Protein AF-A0A7S2DI03-F1 (afdb_monomer_lite)

Structure (mmCIF, N/CA/C/O backbone):
data_AF-A0A7S2DI03-F1
#
_entry.id   AF-A0A7S2DI03-F1
#
loop_
_atom_site.group_PDB
_atom_site.id
_atom_site.type_symbol
_atom_site.label_atom_id
_atom_site.label_alt_id
_atom_site.label_comp_id
_atom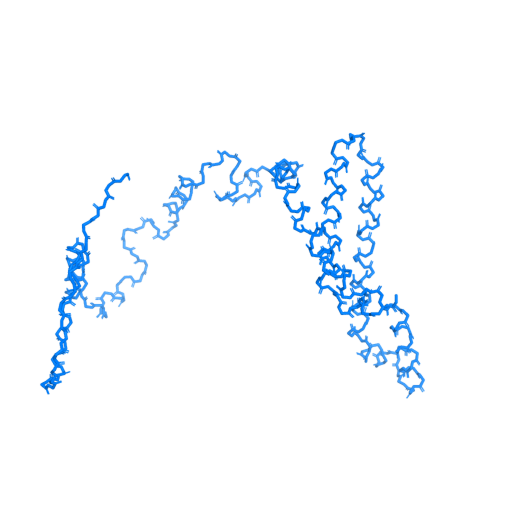_site.label_asym_id
_atom_site.label_entity_id
_atom_site.label_seq_id
_atom_site.pdbx_PDB_ins_code
_atom_site.Cartn_x
_atom_site.Cartn_y
_atom_site.Cartn_z
_atom_site.occupancy
_atom_site.B_iso_or_equiv
_atom_site.auth_seq_id
_atom_site.auth_comp_id
_atom_site.auth_asym_id
_atom_site.auth_atom_id
_atom_site.pdbx_PDB_model_num
ATOM 1 N N . ARG A 1 1 ? -13.128 5.443 18.837 1.00 78.56 1 ARG A N 1
ATOM 2 C CA . ARG A 1 1 ? -14.296 4.637 19.295 1.00 78.56 1 ARG A CA 1
ATOM 3 C C . ARG A 1 1 ? -13.856 3.278 19.837 1.00 78.56 1 ARG A C 1
ATOM 5 O O . ARG A 1 1 ? -14.200 2.961 20.969 1.00 78.56 1 ARG A O 1
ATOM 12 N N . THR A 1 2 ? -13.054 2.528 19.081 1.00 85.19 2 THR A N 1
ATOM 13 C CA . THR A 1 2 ? -12.417 1.258 19.484 1.00 85.19 2 THR A CA 1
ATOM 14 C C . THR A 1 2 ? -11.675 1.348 20.823 1.00 85.19 2 THR A C 1
ATOM 16 O O . THR A 1 2 ? -11.973 0.573 21.721 1.00 85.19 2 THR A O 1
ATOM 19 N N . ALA A 1 3 ? -10.851 2.380 21.037 1.00 88.44 3 ALA A N 1
ATOM 20 C CA . ALA A 1 3 ? -10.173 2.602 22.325 1.00 88.44 3 ALA A CA 1
ATOM 21 C C . ALA A 1 3 ? -11.135 2.787 23.522 1.00 88.44 3 ALA A C 1
ATOM 23 O O . ALA A 1 3 ? -10.872 2.302 24.618 1.00 88.44 3 ALA A O 1
ATOM 24 N N . LYS A 1 4 ? -12.292 3.440 23.320 1.00 89.62 4 LYS A N 1
ATOM 25 C CA . LYS A 1 4 ? -13.320 3.575 24.371 1.00 89.62 4 LYS A CA 1
ATOM 26 C C . LYS A 1 4 ? -14.012 2.237 24.654 1.00 89.62 4 LYS A C 1
ATOM 28 O O . LYS A 1 4 ? -14.271 1.935 25.814 1.00 89.62 4 LYS A O 1
ATOM 33 N N . LYS A 1 5 ? -14.282 1.433 23.613 1.00 89.19 5 LYS A N 1
ATOM 34 C CA . LYS A 1 5 ? -14.823 0.068 23.760 1.00 89.19 5 LYS A CA 1
ATOM 35 C C . LYS A 1 5 ? -13.855 -0.821 24.550 1.00 89.19 5 LYS A C 1
ATOM 37 O O . LYS A 1 5 ? -14.287 -1.481 25.486 1.00 89.19 5 LYS A O 1
ATOM 42 N N . LEU A 1 6 ? -12.560 -0.767 24.224 1.00 91.88 6 LEU A N 1
ATOM 43 C CA . LEU A 1 6 ? -11.493 -1.453 24.957 1.00 91.88 6 LEU A CA 1
ATOM 44 C C . LEU A 1 6 ? -11.476 -1.047 26.435 1.00 91.88 6 LEU A C 1
ATOM 46 O O . LEU A 1 6 ? -11.567 -1.908 27.302 1.00 91.88 6 LEU A O 1
ATOM 50 N N . ALA A 1 7 ? -11.418 0.257 26.725 1.00 92.69 7 ALA A N 1
ATOM 51 C CA . ALA A 1 7 ? -11.383 0.749 28.102 1.00 92.69 7 ALA A CA 1
ATOM 52 C C . ALA A 1 7 ? -12.624 0.328 28.910 1.00 92.69 7 ALA A C 1
ATOM 54 O O . ALA A 1 7 ? -12.513 0.012 30.092 1.00 92.69 7 ALA A O 1
ATOM 55 N N . GLY A 1 8 ? -13.803 0.299 28.279 1.00 93.38 8 GLY A N 1
ATOM 56 C CA . GLY A 1 8 ? -15.031 -0.198 28.903 1.00 93.38 8 GLY A CA 1
ATOM 57 C C . GLY A 1 8 ? -14.993 -1.703 29.179 1.00 93.38 8 GLY A C 1
ATOM 58 O O . GLY A 1 8 ? -15.328 -2.126 30.282 1.00 93.38 8 GLY A O 1
ATOM 59 N N . ALA A 1 9 ? -14.547 -2.504 28.207 1.00 91.62 9 ALA A N 1
ATOM 60 C CA . ALA A 1 9 ? -14.431 -3.955 28.348 1.00 91.62 9 ALA A CA 1
ATOM 61 C C . ALA A 1 9 ? -13.400 -4.354 29.416 1.00 91.62 9 ALA A C 1
ATOM 63 O O . ALA A 1 9 ? -13.662 -5.249 30.215 1.00 91.62 9 ALA A O 1
ATOM 64 N N . PHE A 1 10 ? -12.270 -3.646 29.475 1.00 92.94 10 PHE A N 1
ATOM 65 C CA . PHE A 1 10 ? -11.233 -3.873 30.478 1.00 92.94 10 PHE A CA 1
ATOM 66 C C . PHE A 1 10 ? -11.738 -3.571 31.896 1.00 92.94 10 PHE A C 1
ATOM 68 O O . PHE A 1 10 ? -11.671 -4.433 32.768 1.00 92.94 10 PHE A O 1
ATOM 75 N N . LYS A 1 11 ? -12.376 -2.410 32.105 1.00 93.12 11 LYS A N 1
ATOM 76 C CA . LYS A 1 11 ? -13.007 -2.071 33.395 1.00 93.12 11 LYS A CA 1
ATOM 77 C C . LYS A 1 11 ? -14.093 -3.070 33.803 1.00 93.12 11 LYS A C 1
ATOM 79 O O . LYS A 1 11 ? -14.253 -3.360 34.983 1.00 93.12 11 LYS A O 1
ATOM 84 N N . ALA A 1 12 ? -14.845 -3.608 32.841 1.00 92.88 12 ALA A N 1
ATOM 85 C CA . ALA A 1 12 ? -15.848 -4.636 33.113 1.00 92.88 12 ALA A CA 1
ATOM 86 C C . ALA A 1 12 ? -15.222 -5.980 33.531 1.00 92.88 12 ALA A C 1
ATOM 88 O O . ALA A 1 12 ? -15.834 -6.712 34.306 1.00 92.88 12 ALA A O 1
ATOM 89 N N . ALA A 1 13 ? -14.025 -6.311 33.039 1.00 90.31 13 ALA A N 1
ATOM 90 C CA . ALA A 1 13 ? -13.275 -7.491 33.468 1.00 90.31 13 ALA A CA 1
ATOM 91 C C . ALA A 1 13 ? -12.691 -7.309 34.881 1.00 90.31 13 ALA A C 1
ATOM 93 O O . ALA A 1 13 ? -12.810 -8.214 35.707 1.00 90.31 13 ALA A O 1
ATOM 94 N N . GLU A 1 14 ? -12.173 -6.120 35.204 1.00 90.50 14 GLU A N 1
ATOM 95 C CA . GLU A 1 14 ? -11.740 -5.779 36.569 1.00 90.50 14 GLU A CA 1
ATOM 96 C C . GLU A 1 14 ? -12.910 -5.821 37.564 1.00 90.50 14 GLU A C 1
ATOM 98 O O . GLU A 1 14 ? -12.790 -6.385 38.650 1.00 90.50 14 GLU A O 1
ATOM 103 N N . ALA A 1 15 ? -14.085 -5.313 37.173 1.00 92.06 15 ALA A N 1
ATOM 104 C CA . ALA A 1 15 ? -15.293 -5.360 38.001 1.00 92.06 15 ALA A CA 1
ATOM 105 C C . ALA A 1 15 ? -15.795 -6.791 38.279 1.00 92.06 15 ALA A C 1
ATOM 107 O O . ALA A 1 15 ? -16.507 -7.011 39.256 1.00 92.06 15 ALA A O 1
ATOM 108 N N . LYS A 1 16 ? -15.412 -7.776 37.454 1.00 91.31 16 LYS A N 1
ATOM 109 C CA . LYS A 1 16 ? -15.677 -9.207 37.696 1.00 91.31 16 LYS A CA 1
ATOM 110 C C . LYS A 1 16 ? -14.690 -9.840 38.687 1.00 91.31 16 LYS A C 1
ATOM 112 O O . LYS A 1 16 ? -14.780 -11.040 38.932 1.00 91.31 16 LYS A O 1
ATOM 117 N N . GLY A 1 17 ? -13.758 -9.064 39.243 1.00 90.06 17 GLY A N 1
ATOM 118 C CA . GLY A 1 17 ? -12.748 -9.536 40.190 1.00 90.06 17 GLY A CA 1
ATOM 119 C C . GLY A 1 17 ? -11.589 -10.293 39.539 1.00 90.06 17 GLY A C 1
ATOM 120 O O . GLY A 1 17 ? -10.861 -10.996 40.235 1.00 90.06 17 GLY A O 1
ATOM 121 N N . MET A 1 18 ? -11.415 -10.184 38.216 1.00 89.94 18 MET A N 1
ATOM 122 C CA . MET A 1 18 ? -10.270 -10.781 37.524 1.00 89.94 18 MET A CA 1
ATOM 123 C C . MET A 1 18 ? -8.991 -10.013 37.871 1.00 89.94 18 MET A C 1
ATOM 125 O O . MET A 1 18 ? -8.991 -8.783 37.905 1.00 89.94 18 MET A O 1
ATOM 129 N N . GLY A 1 19 ? -7.885 -10.731 38.088 1.00 91.38 19 GLY A N 1
ATOM 130 C CA . GLY A 1 19 ? -6.564 -10.104 38.194 1.00 91.38 19 GLY A CA 1
ATOM 131 C C . GLY A 1 19 ? -6.163 -9.421 36.881 1.00 91.38 19 GLY A C 1
ATOM 132 O O . GLY A 1 19 ? -6.649 -9.803 35.816 1.00 91.38 19 GLY A O 1
ATOM 133 N N . PHE A 1 20 ? -5.256 -8.442 36.947 1.00 90.25 20 PHE A N 1
ATOM 134 C CA . PHE A 1 20 ? -4.850 -7.619 35.798 1.00 90.25 20 PHE A CA 1
ATOM 135 C C . PHE A 1 20 ? -4.473 -8.448 34.558 1.00 90.25 20 PHE A C 1
ATOM 137 O O . PHE A 1 20 ? -5.016 -8.217 33.480 1.00 90.25 20 PHE A O 1
ATOM 144 N N . ASP A 1 21 ? -3.621 -9.467 34.714 1.00 91.75 21 ASP A N 1
ATOM 145 C CA . ASP A 1 21 ? -3.166 -10.301 33.591 1.00 91.75 21 ASP A CA 1
ATOM 146 C C . ASP A 1 21 ? -4.302 -11.124 32.967 1.00 91.75 21 ASP A C 1
ATOM 148 O O . ASP A 1 21 ? -4.380 -11.287 31.750 1.00 91.75 21 ASP A O 1
ATOM 152 N N . GLN A 1 22 ? -5.231 -11.616 33.791 1.00 91.81 22 GLN A N 1
ATOM 153 C CA . GLN A 1 22 ? -6.399 -12.359 33.311 1.00 91.81 22 GLN A CA 1
ATOM 154 C C . GLN A 1 22 ? -7.389 -11.436 32.596 1.00 91.81 22 GLN A C 1
ATOM 156 O O . GLN A 1 22 ? -7.906 -11.791 31.534 1.00 91.81 22 GLN A O 1
ATOM 161 N N . ALA A 1 23 ? -7.614 -10.236 33.137 1.00 90.81 23 ALA A N 1
ATOM 162 C CA . ALA A 1 23 ? -8.439 -9.214 32.507 1.00 90.81 23 ALA A CA 1
ATOM 163 C C . ALA A 1 23 ? -7.843 -8.787 31.157 1.00 90.81 23 ALA A C 1
ATOM 165 O O . ALA A 1 23 ? -8.561 -8.745 30.157 1.00 90.81 23 ALA A O 1
ATOM 166 N N . LEU A 1 24 ? -6.529 -8.561 31.092 1.00 89.25 24 LEU A N 1
ATOM 167 C CA . LEU A 1 24 ? -5.839 -8.195 29.858 1.00 89.25 24 LEU A CA 1
ATOM 168 C C . LEU A 1 24 ? -5.945 -9.301 28.803 1.00 89.25 24 LEU A C 1
ATOM 170 O O . LEU A 1 24 ? -6.331 -9.020 27.669 1.00 89.25 24 LEU A O 1
ATOM 174 N N . ASN A 1 25 ? -5.702 -10.556 29.188 1.00 93.19 25 ASN A N 1
ATOM 175 C CA . ASN A 1 25 ? -5.849 -11.701 28.288 1.00 93.19 25 ASN A CA 1
ATOM 176 C C . ASN A 1 25 ? -7.284 -11.842 27.764 1.00 93.19 25 ASN A C 1
ATOM 178 O O . ASN A 1 25 ? -7.481 -12.131 26.585 1.00 93.19 25 ASN A O 1
ATOM 182 N N . SER A 1 26 ? -8.292 -11.568 28.598 1.00 92.62 26 SER A N 1
ATOM 183 C CA . SER A 1 26 ? -9.698 -11.634 28.179 1.00 92.62 26 SER A CA 1
ATOM 184 C C . SER A 1 26 ? -10.078 -10.583 27.125 1.00 92.62 26 SER A C 1
ATOM 186 O O . SER A 1 26 ? -10.989 -10.810 26.330 1.00 92.62 26 SER A O 1
ATOM 188 N N . VAL A 1 27 ? -9.370 -9.447 27.085 1.00 94.38 27 VAL A N 1
ATOM 189 C CA . VAL A 1 27 ? -9.639 -8.328 26.163 1.00 94.38 27 VAL A CA 1
ATOM 190 C C . VAL A 1 27 ? -8.545 -8.188 25.090 1.00 94.38 27 VAL A C 1
ATOM 192 O O . VAL A 1 27 ? -8.587 -7.270 24.272 1.00 94.38 27 VAL A O 1
ATOM 195 N N . ALA A 1 28 ? -7.590 -9.119 25.020 1.00 92.69 28 ALA A N 1
ATOM 196 C CA . ALA A 1 28 ? -6.411 -9.028 24.156 1.00 92.69 28 ALA A CA 1
ATOM 197 C C . ALA A 1 28 ? -6.744 -8.785 22.671 1.00 92.69 28 ALA A C 1
ATOM 199 O O . ALA A 1 28 ? -6.109 -7.955 22.026 1.00 92.69 28 ALA A O 1
ATOM 200 N N . VAL A 1 29 ? -7.790 -9.427 22.138 1.00 93.25 29 VAL A N 1
ATOM 201 C CA . VAL A 1 29 ? -8.228 -9.240 20.739 1.00 93.25 29 VAL A CA 1
ATOM 202 C C . VAL A 1 29 ? -8.705 -7.804 20.481 1.00 93.25 29 VAL A C 1
ATOM 204 O O . VAL A 1 29 ? -8.327 -7.177 19.493 1.00 93.25 29 VAL A O 1
ATOM 207 N N . LEU A 1 30 ? -9.501 -7.246 21.398 1.00 91.69 30 LEU A N 1
ATOM 208 C CA . LEU A 1 30 ? -9.955 -5.853 21.325 1.00 91.69 30 LEU A CA 1
ATOM 209 C C . LEU A 1 30 ? -8.792 -4.870 21.510 1.00 91.69 30 LEU A C 1
ATOM 211 O O . LEU A 1 30 ? -8.793 -3.805 20.892 1.00 91.69 30 LEU A O 1
ATOM 215 N N . ALA A 1 31 ? -7.812 -5.219 22.346 1.00 92.38 31 ALA A N 1
ATOM 216 C CA . ALA A 1 31 ? -6.612 -4.420 22.557 1.00 92.38 31 ALA A CA 1
ATOM 217 C C . ALA A 1 31 ? -5.751 -4.359 21.290 1.00 92.38 31 ALA A C 1
ATOM 219 O O . ALA A 1 31 ? -5.384 -3.264 20.862 1.00 92.38 31 ALA A O 1
ATOM 220 N N . TYR A 1 32 ? -5.517 -5.507 20.647 1.00 93.94 32 TYR A N 1
ATOM 221 C CA . TYR A 1 32 ? -4.819 -5.592 19.364 1.00 93.94 32 TYR A CA 1
ATOM 222 C C . TYR A 1 32 ? -5.511 -4.737 18.302 1.00 93.94 32 TYR A C 1
ATOM 224 O O . TYR A 1 32 ? -4.881 -3.878 17.687 1.00 93.94 32 TYR A O 1
ATOM 232 N N . ARG A 1 33 ? -6.835 -4.875 18.167 1.00 91.31 33 ARG A N 1
ATOM 233 C CA . ARG A 1 33 ? -7.594 -4.092 17.189 1.00 91.31 33 ARG A CA 1
ATOM 234 C C . ARG A 1 33 ? -7.554 -2.587 17.468 1.00 91.31 33 ARG A C 1
ATOM 236 O O . ARG A 1 33 ? -7.468 -1.776 16.550 1.00 91.31 33 ARG A O 1
ATOM 243 N N . ALA A 1 34 ? -7.610 -2.181 18.736 1.00 92.12 34 ALA A N 1
ATOM 244 C CA . ALA A 1 34 ? -7.471 -0.773 19.101 1.00 92.12 34 ALA A CA 1
ATOM 245 C C . ALA A 1 34 ? -6.067 -0.229 18.789 1.00 92.12 34 ALA A C 1
ATOM 247 O O . ALA A 1 34 ? -5.960 0.919 18.353 1.00 92.12 34 ALA A O 1
ATOM 248 N N . ALA A 1 35 ? -5.023 -1.037 18.992 1.00 93.94 35 ALA A N 1
ATOM 249 C CA . ALA A 1 35 ? -3.650 -0.681 18.649 1.00 93.94 35 ALA A CA 1
ATOM 250 C C . ALA A 1 35 ? -3.470 -0.531 17.132 1.00 93.94 35 ALA A C 1
ATOM 252 O O . ALA A 1 35 ? -2.923 0.474 16.690 1.00 93.94 35 ALA A O 1
ATOM 253 N N . GLU A 1 36 ? -3.999 -1.461 16.337 1.00 92.50 36 GLU A N 1
ATOM 254 C CA . GLU A 1 36 ? -3.981 -1.402 14.871 1.00 92.50 36 GLU A CA 1
ATOM 255 C C . GLU A 1 36 ? -4.630 -0.111 14.343 1.00 92.50 36 GLU A C 1
ATOM 257 O O . GLU A 1 36 ? -4.002 0.655 13.610 1.00 92.50 36 GLU A O 1
ATOM 262 N N . VAL A 1 37 ? -5.848 0.203 14.804 1.00 91.31 37 VAL A N 1
ATOM 263 C CA . VAL A 1 37 ? -6.561 1.433 14.415 1.00 91.31 37 VAL A CA 1
ATOM 264 C C . VAL A 1 37 ? -5.801 2.690 14.856 1.00 91.31 37 VAL A C 1
ATOM 266 O O . VAL A 1 37 ? -5.802 3.700 14.149 1.00 91.31 37 VAL A O 1
ATOM 269 N N . HIS A 1 38 ? -5.144 2.655 16.018 1.00 92.81 38 HIS A N 1
ATOM 270 C CA . HIS A 1 38 ? -4.327 3.775 16.479 1.00 92.81 38 HIS A CA 1
ATOM 271 C C . HIS 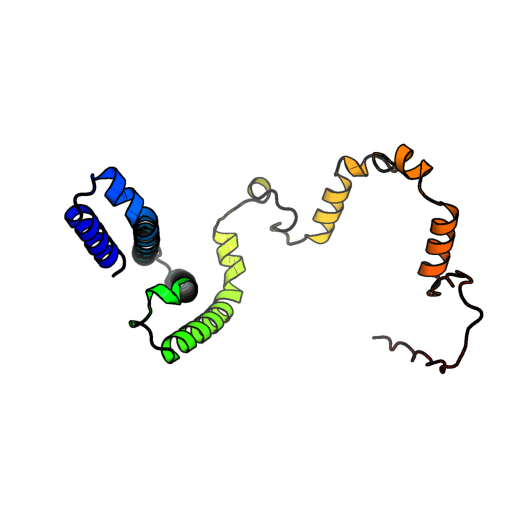A 1 38 ? -3.085 3.974 15.603 1.00 92.81 38 HIS A C 1
ATOM 273 O O . HIS A 1 38 ? -2.811 5.103 15.196 1.00 92.81 38 HIS A O 1
ATOM 279 N N . SER A 1 39 ? -2.378 2.895 15.266 1.00 94.25 39 SER A N 1
ATOM 280 C CA . SER A 1 39 ? -1.222 2.926 14.367 1.00 94.25 39 SER A CA 1
ATOM 281 C C . SER A 1 39 ? -1.600 3.462 12.990 1.00 94.25 39 SER A C 1
ATOM 283 O O . SER A 1 39 ? -0.914 4.345 12.478 1.00 94.25 39 SER A O 1
ATOM 285 N N . ALA A 1 40 ? -2.730 3.016 12.430 1.00 92.56 40 ALA A N 1
ATOM 286 C CA . ALA A 1 40 ? -3.246 3.524 11.160 1.00 92.56 40 ALA A CA 1
ATOM 287 C C . ALA A 1 40 ? -3.541 5.035 11.220 1.00 92.56 40 ALA A C 1
ATOM 289 O O . ALA A 1 40 ? -3.130 5.784 10.335 1.00 92.56 40 ALA A O 1
ATOM 290 N N . TYR A 1 41 ? -4.178 5.514 12.296 1.00 92.62 41 TYR A N 1
ATOM 291 C CA . TYR A 1 41 ? -4.418 6.947 12.505 1.00 92.62 41 TYR A CA 1
ATOM 292 C C . TYR A 1 41 ? -3.116 7.755 12.605 1.00 92.62 41 TYR A C 1
ATOM 294 O O . TYR A 1 41 ? -3.005 8.827 12.007 1.00 92.62 41 TYR A O 1
ATOM 302 N N . VAL A 1 42 ? -2.127 7.260 13.353 1.00 95.38 42 VAL A N 1
ATOM 303 C CA . VAL A 1 42 ? -0.824 7.927 13.495 1.00 95.38 42 VAL A CA 1
ATOM 304 C C . VAL A 1 42 ? -0.085 7.958 12.160 1.00 95.38 42 VAL A C 1
ATOM 306 O O . VAL A 1 42 ? 0.432 9.011 11.791 1.00 95.38 42 VAL A O 1
ATOM 309 N N . PHE A 1 43 ? -0.085 6.852 11.413 1.00 95.06 43 PHE A N 1
ATOM 310 C CA . PHE A 1 43 ? 0.480 6.772 10.065 1.00 95.06 43 PHE A CA 1
ATOM 311 C C . PHE A 1 43 ? -0.125 7.842 9.151 1.00 95.06 43 PHE A C 1
ATOM 313 O O . PHE A 1 43 ? 0.598 8.666 8.592 1.00 95.06 43 PHE A O 1
ATOM 320 N N . VAL A 1 44 ? -1.452 7.884 9.071 1.00 94.06 44 VAL A N 1
ATOM 321 C CA . VAL A 1 44 ? -2.221 8.866 8.298 1.00 94.06 44 VAL A CA 1
ATOM 322 C C . VAL A 1 44 ? -1.868 10.299 8.690 1.00 94.06 44 VAL A C 1
ATOM 324 O O . VAL A 1 44 ? -1.545 11.132 7.842 1.00 94.06 44 VAL A O 1
ATOM 327 N N . ARG A 1 45 ? -1.905 10.588 9.992 1.00 94.69 45 ARG A N 1
ATOM 328 C CA . ARG A 1 45 ? -1.673 11.929 10.525 1.00 94.69 45 ARG A CA 1
ATOM 329 C C . ARG A 1 45 ? -0.253 12.402 10.239 1.00 94.69 45 ARG A C 1
ATOM 331 O O . ARG A 1 45 ? -0.060 13.549 9.843 1.00 94.69 45 ARG A O 1
ATOM 338 N N . ASN A 1 46 ? 0.730 11.532 10.450 1.00 95.44 46 ASN A N 1
ATOM 339 C CA . ASN A 1 46 ? 2.132 11.858 10.230 1.00 95.44 46 ASN A CA 1
ATOM 340 C C . ASN A 1 46 ? 2.421 12.076 8.745 1.00 95.44 46 ASN A C 1
ATOM 342 O O . ASN A 1 46 ? 3.114 13.034 8.417 1.00 95.44 46 ASN A O 1
ATOM 346 N N . ASN A 1 47 ? 1.846 11.260 7.857 1.00 93.81 47 ASN A N 1
ATOM 347 C CA . ASN A 1 47 ? 1.989 11.453 6.414 1.00 93.81 47 ASN A CA 1
ATOM 348 C C . ASN A 1 47 ? 1.360 12.768 5.953 1.00 93.81 47 ASN A C 1
ATOM 350 O O . ASN A 1 47 ? 2.008 13.526 5.239 1.00 93.81 47 ASN A O 1
ATOM 354 N N . LEU A 1 48 ? 0.148 13.097 6.410 1.00 93.69 48 LEU A N 1
ATOM 355 C CA . LEU A 1 48 ? -0.503 14.355 6.037 1.00 93.69 48 LEU A CA 1
ATOM 356 C C . LEU A 1 48 ? 0.332 15.576 6.458 1.00 93.69 48 LEU A C 1
ATOM 358 O O . LEU A 1 48 ? 0.555 16.486 5.660 1.00 93.69 48 LEU A O 1
ATOM 362 N N . LEU A 1 49 ? 0.828 15.581 7.699 1.00 94.19 49 LEU A N 1
ATOM 363 C CA . LEU A 1 49 ? 1.688 16.653 8.208 1.00 94.19 49 LEU A CA 1
ATOM 364 C C . LEU A 1 49 ? 3.040 16.693 7.482 1.00 94.19 49 LEU A C 1
ATOM 366 O O . LEU A 1 49 ? 3.515 17.772 7.129 1.00 94.19 49 LEU A O 1
ATOM 370 N N . GLY A 1 50 ? 3.638 15.528 7.225 1.00 93.50 50 GLY A N 1
ATOM 371 C CA . GLY A 1 50 ? 4.911 15.393 6.523 1.00 93.50 50 GLY A CA 1
ATOM 372 C C . GLY A 1 50 ? 4.837 15.919 5.093 1.00 93.50 50 GLY A C 1
ATOM 373 O O . GLY A 1 50 ? 5.652 16.755 4.708 1.00 93.50 50 GLY A O 1
ATOM 374 N N . VAL A 1 51 ? 3.809 15.526 4.336 1.00 92.56 51 VAL A N 1
ATOM 375 C CA . VAL A 1 51 ? 3.570 16.013 2.969 1.00 92.56 51 VAL A CA 1
ATOM 376 C C . VAL A 1 51 ? 3.357 17.527 2.957 1.00 92.56 51 VAL A C 1
ATOM 378 O O . VAL A 1 51 ? 3.868 18.219 2.079 1.00 92.56 51 VAL A O 1
ATOM 381 N N . GLN A 1 52 ? 2.651 18.083 3.945 1.00 89.75 52 GLN A N 1
ATOM 382 C CA . GLN A 1 52 ? 2.440 19.529 4.023 1.00 89.75 52 GLN A CA 1
ATOM 383 C C . GLN A 1 52 ? 3.710 20.329 4.334 1.00 89.75 52 GLN A C 1
ATOM 385 O O . GLN A 1 52 ? 3.823 21.453 3.844 1.00 89.75 52 GLN A O 1
ATOM 390 N N . GLN A 1 53 ? 4.625 19.781 5.137 1.00 92.12 53 GLN A N 1
ATOM 391 C CA . GLN A 1 53 ? 5.824 20.484 5.612 1.00 92.12 53 GLN A CA 1
ATOM 392 C C . GLN A 1 53 ? 7.052 20.274 4.719 1.00 92.12 53 GLN A C 1
ATOM 394 O O . GLN A 1 53 ? 7.840 21.200 4.540 1.00 92.12 53 GLN A O 1
ATOM 399 N N . GLN A 1 54 ? 7.238 19.065 4.187 1.00 90.88 54 GLN A N 1
ATOM 400 C CA . GLN A 1 54 ? 8.467 18.665 3.493 1.00 90.88 54 GLN A CA 1
ATOM 401 C C . GLN A 1 54 ? 8.388 18.889 1.978 1.00 90.88 54 GLN A C 1
ATOM 403 O O . GLN A 1 54 ? 9.401 19.173 1.338 1.00 90.88 54 GLN A O 1
ATOM 408 N N . VAL A 1 55 ? 7.191 18.796 1.389 1.00 89.75 55 VAL A N 1
ATOM 409 C CA . VAL A 1 55 ? 7.009 18.865 -0.066 1.00 89.75 55 VAL A CA 1
ATOM 410 C C . VAL A 1 55 ? 6.703 20.300 -0.485 1.00 89.75 55 VAL A C 1
ATOM 412 O O . VAL A 1 55 ? 5.632 20.837 -0.197 1.00 89.75 55 VAL A O 1
ATOM 415 N N . LYS A 1 56 ? 7.665 20.926 -1.169 1.00 90.94 56 LYS A N 1
ATOM 416 C CA . LYS A 1 56 ? 7.560 22.315 -1.648 1.00 90.94 56 LYS A CA 1
ATOM 417 C C . LYS A 1 56 ? 6.835 22.430 -2.989 1.00 90.94 56 LYS A C 1
ATOM 419 O O . LYS A 1 56 ? 6.178 23.437 -3.231 1.00 90.94 56 LYS A O 1
ATOM 424 N N . ASP A 1 57 ? 6.967 21.420 -3.845 1.00 93.62 57 ASP A N 1
ATOM 425 C CA . ASP A 1 57 ? 6.358 21.415 -5.173 1.00 93.62 57 ASP A CA 1
ATOM 426 C C . ASP A 1 57 ? 4.851 21.093 -5.079 1.00 93.62 57 ASP A C 1
ATOM 428 O O . ASP A 1 57 ? 4.485 20.026 -4.568 1.00 93.62 57 ASP A O 1
ATOM 432 N N . PRO A 1 58 ? 3.960 21.984 -5.557 1.00 91.56 58 PRO A N 1
ATOM 433 C CA . PRO A 1 58 ? 2.519 21.746 -5.534 1.00 91.56 58 PRO A CA 1
ATOM 434 C C . PRO A 1 58 ? 2.079 20.542 -6.381 1.00 91.56 58 PRO A C 1
ATOM 436 O O . PRO A 1 58 ? 1.095 19.887 -6.020 1.00 91.56 58 PRO A O 1
ATOM 439 N N . ALA A 1 59 ? 2.784 20.219 -7.470 1.00 91.25 59 ALA A N 1
ATOM 440 C CA . ALA A 1 59 ? 2.432 19.089 -8.327 1.00 91.25 59 ALA A CA 1
ATOM 441 C C . ALA A 1 59 ? 2.666 17.762 -7.590 1.00 91.25 59 ALA A C 1
ATOM 443 O O . ALA A 1 59 ? 1.737 16.972 -7.420 1.00 91.25 59 ALA A O 1
ATOM 444 N N . ILE A 1 60 ? 3.868 17.582 -7.033 1.00 90.81 60 ILE A N 1
ATOM 445 C CA . ILE A 1 60 ? 4.238 16.399 -6.237 1.00 90.81 60 ILE A CA 1
ATOM 446 C C . ILE A 1 60 ? 3.331 16.274 -5.011 1.00 90.81 60 ILE A C 1
ATOM 448 O O . ILE A 1 60 ? 2.857 15.188 -4.679 1.00 90.81 60 ILE A O 1
ATOM 452 N N . LYS A 1 61 ? 3.024 17.399 -4.357 1.00 93.25 61 LYS A N 1
ATOM 453 C CA . LYS A 1 61 ? 2.111 17.424 -3.212 1.00 93.25 61 LYS A CA 1
ATOM 454 C C . LYS A 1 61 ? 0.721 16.904 -3.574 1.00 93.25 61 LYS A C 1
ATOM 456 O O .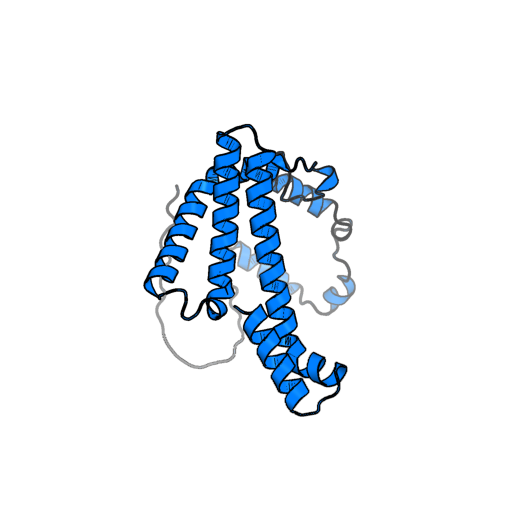 LYS A 1 61 ? 0.138 16.162 -2.793 1.00 93.25 61 LYS A O 1
ATOM 461 N N . THR A 1 62 ? 0.203 17.261 -4.747 1.00 92.75 62 THR A N 1
ATOM 462 C CA . THR A 1 62 ? -1.113 16.798 -5.212 1.00 92.75 62 THR A CA 1
ATOM 463 C C . THR A 1 62 ? -1.126 15.284 -5.420 1.00 92.75 62 THR A C 1
ATOM 465 O O . THR A 1 62 ? -2.034 14.612 -4.936 1.00 92.75 62 THR A O 1
ATOM 468 N N . VAL A 1 63 ? -0.097 1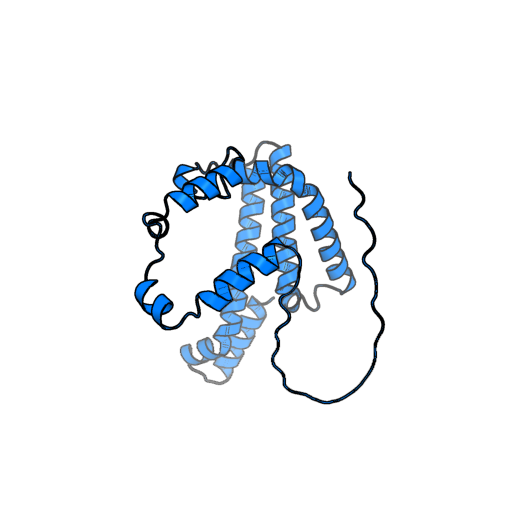4.735 -6.072 1.00 93.75 63 VAL A N 1
ATOM 469 C CA . VAL A 1 63 ? 0.022 13.286 -6.311 1.00 93.75 63 VAL A CA 1
ATOM 470 C C . VAL A 1 63 ? 0.167 12.514 -4.995 1.00 93.75 63 VAL A C 1
ATOM 472 O O . VAL A 1 63 ? -0.531 11.525 -4.780 1.00 93.75 63 VAL A O 1
ATOM 475 N N . LEU A 1 64 ? 1.000 12.993 -4.065 1.00 92.75 64 LEU A N 1
ATOM 476 C CA . LEU A 1 64 ? 1.175 12.350 -2.757 1.00 92.75 64 LEU A CA 1
ATOM 477 C C . LEU A 1 64 ? -0.089 12.406 -1.892 1.00 92.75 64 LEU A C 1
ATOM 479 O O . LEU A 1 64 ? -0.370 11.454 -1.167 1.00 92.75 64 LEU A O 1
ATOM 483 N N . LEU A 1 65 ? -0.866 13.491 -1.971 1.00 93.69 65 LEU A N 1
ATOM 484 C CA . LEU A 1 65 ? -2.159 13.571 -1.289 1.00 93.69 65 LEU A CA 1
ATOM 485 C C . LEU A 1 65 ? -3.179 12.605 -1.899 1.00 93.69 65 LEU A C 1
ATOM 487 O O . LEU A 1 65 ? -3.850 11.913 -1.143 1.00 93.69 65 LEU A O 1
ATOM 491 N N . ARG A 1 66 ? -3.238 12.471 -3.232 1.00 94.50 66 ARG A N 1
ATOM 492 C CA . ARG A 1 66 ? -4.076 11.450 -3.891 1.00 94.50 66 ARG A CA 1
ATOM 493 C C . ARG A 1 66 ? -3.698 10.032 -3.463 1.00 94.50 66 ARG A C 1
ATOM 495 O O . ARG A 1 66 ? -4.580 9.217 -3.205 1.00 94.50 66 ARG A O 1
ATOM 502 N N . LEU A 1 67 ? -2.400 9.738 -3.368 1.00 94.44 67 LEU A N 1
ATOM 503 C CA . LEU A 1 67 ? -1.910 8.443 -2.892 1.00 94.44 67 LEU A CA 1
ATOM 504 C C . LEU A 1 67 ? -2.312 8.199 -1.432 1.00 94.44 67 LEU A C 1
ATOM 506 O O . LEU A 1 67 ? -2.776 7.112 -1.089 1.00 94.44 67 LEU A O 1
ATOM 510 N N . LEU A 1 68 ? -2.166 9.215 -0.578 1.00 94.75 68 LEU A N 1
ATOM 511 C CA . LEU A 1 68 ? -2.583 9.137 0.818 1.00 94.75 68 LEU A CA 1
ATOM 512 C C . LEU A 1 68 ? -4.097 8.906 0.933 1.00 94.75 68 LEU A C 1
ATOM 514 O O . LEU A 1 68 ? -4.508 8.031 1.694 1.00 94.75 68 LEU A O 1
ATOM 518 N N . ASP A 1 69 ? -4.905 9.630 0.155 1.00 94.69 69 ASP A N 1
ATOM 519 C CA . ASP A 1 69 ? -6.360 9.462 0.091 1.00 94.69 69 ASP A CA 1
ATOM 520 C C . ASP A 1 69 ? -6.735 8.036 -0.331 1.00 94.69 69 ASP A C 1
ATOM 522 O O . ASP A 1 69 ? -7.564 7.405 0.325 1.00 94.69 69 ASP A O 1
ATOM 526 N N . LEU A 1 70 ? -6.083 7.488 -1.363 1.00 95.81 70 LEU A N 1
ATOM 527 C CA . LEU A 1 70 ? -6.302 6.109 -1.809 1.00 95.81 70 LEU A CA 1
ATOM 528 C C . LEU A 1 70 ? -6.032 5.108 -0.679 1.00 95.81 70 LEU A C 1
ATOM 530 O O . LEU A 1 70 ? -6.877 4.259 -0.393 1.00 95.81 70 LEU A O 1
ATOM 534 N N . VAL A 1 71 ? -4.883 5.226 -0.003 1.00 94.38 71 VAL A N 1
ATOM 535 C CA . VAL A 1 71 ? -4.518 4.336 1.109 1.00 94.38 71 VAL A CA 1
ATOM 536 C C . VAL A 1 71 ? -5.527 4.450 2.252 1.00 94.38 71 VAL A C 1
ATOM 538 O O . VAL A 1 71 ? -5.944 3.430 2.801 1.00 94.38 71 VAL A O 1
ATOM 541 N N . MET A 1 72 ? -5.972 5.661 2.599 1.00 93.56 72 MET A N 1
ATOM 542 C CA . MET A 1 72 ? -6.978 5.844 3.650 1.00 93.56 72 MET A CA 1
ATOM 543 C C . MET A 1 72 ? -8.313 5.205 3.290 1.00 93.56 72 MET A C 1
ATOM 545 O O . MET A 1 72 ? -8.894 4.497 4.112 1.00 93.56 72 MET A O 1
ATOM 549 N N . LEU A 1 73 ? -8.807 5.451 2.076 1.00 94.06 73 LEU A N 1
ATOM 550 C CA . LEU A 1 73 ? -10.089 4.920 1.626 1.00 94.06 73 LEU A CA 1
ATOM 551 C C . LEU A 1 73 ? -10.050 3.392 1.539 1.00 94.06 73 LEU A C 1
ATOM 553 O O . LEU A 1 73 ? -10.999 2.738 1.971 1.00 94.06 73 LEU A O 1
ATOM 557 N N . MET A 1 74 ? -8.933 2.811 1.092 1.00 93.75 74 MET A N 1
ATOM 558 C CA . MET A 1 74 ? -8.722 1.362 1.136 1.00 93.75 74 MET A CA 1
ATOM 559 C C . MET A 1 74 ? -8.748 0.817 2.568 1.00 93.75 74 MET A C 1
ATOM 561 O O . MET A 1 74 ? -9.452 -0.157 2.828 1.00 93.75 74 MET A O 1
ATOM 565 N N . GLN A 1 75 ? -8.058 1.470 3.509 1.00 92.12 75 GLN A N 1
ATOM 566 C CA . GLN A 1 75 ? -8.064 1.076 4.924 1.00 92.12 75 GLN A CA 1
ATOM 567 C C . GLN A 1 75 ? -9.460 1.167 5.551 1.00 92.12 75 GLN A C 1
ATOM 569 O O . GLN A 1 75 ? -9.825 0.329 6.376 1.00 92.12 75 GLN A O 1
ATOM 574 N N . VAL A 1 76 ? -10.259 2.168 5.175 1.00 91.62 76 VAL A N 1
ATOM 575 C CA . VAL A 1 76 ? -11.651 2.289 5.629 1.00 91.62 76 VAL A CA 1
ATOM 576 C C . VAL A 1 76 ? -12.510 1.170 5.041 1.00 91.62 76 VAL A C 1
ATOM 578 O O . VAL A 1 76 ? -13.249 0.539 5.796 1.00 91.62 76 VAL A O 1
ATOM 581 N N . ARG A 1 77 ? -12.370 0.886 3.740 1.00 91.62 77 ARG A N 1
ATOM 582 C CA . ARG A 1 77 ? -13.101 -0.177 3.033 1.00 91.62 77 ARG A CA 1
ATOM 583 C C . ARG A 1 77 ? -12.801 -1.567 3.600 1.00 91.62 77 ARG A C 1
ATOM 585 O O . ARG A 1 77 ? -13.715 -2.344 3.853 1.00 91.62 77 ARG A O 1
ATOM 592 N N . GLU A 1 78 ? -11.531 -1.884 3.839 1.00 91.75 78 GLU A N 1
ATOM 593 C CA . GLU A 1 78 ? -11.123 -3.175 4.421 1.00 91.75 78 GLU A CA 1
ATOM 594 C C . GLU A 1 78 ? -11.630 -3.343 5.858 1.00 91.75 78 GLU A C 1
ATOM 596 O O . GLU A 1 78 ? -11.955 -4.448 6.291 1.00 91.75 78 GLU A O 1
ATOM 601 N N . ASN A 1 79 ? -11.774 -2.232 6.585 1.00 89.31 79 ASN A N 1
ATOM 602 C CA . ASN A 1 79 ? -12.191 -2.213 7.981 1.00 89.31 79 ASN A CA 1
ATOM 603 C C . ASN A 1 79 ? -13.634 -1.715 8.183 1.00 89.31 79 ASN A C 1
ATOM 605 O O . ASN A 1 79 ? -13.969 -1.260 9.281 1.00 89.31 79 ASN A O 1
ATOM 609 N N . CYS A 1 80 ? -14.505 -1.822 7.168 1.00 85.81 80 CYS A N 1
ATOM 610 C CA . CYS A 1 80 ? -15.883 -1.303 7.183 1.00 85.81 80 CYS A CA 1
ATOM 611 C C . CYS A 1 80 ? -16.679 -1.676 8.448 1.00 85.81 80 CYS A C 1
ATOM 613 O O . CYS A 1 80 ? -17.439 -0.857 8.965 1.00 85.81 80 CYS A O 1
ATOM 615 N N . GLY A 1 81 ? -16.469 -2.878 8.999 1.00 85.25 81 GLY A N 1
ATOM 616 C CA . GLY A 1 81 ? -17.163 -3.345 10.205 1.00 85.25 81 GLY A CA 1
ATOM 617 C C . GLY A 1 81 ? -16.957 -2.456 11.442 1.00 85.25 81 GLY A C 1
ATOM 618 O O . GLY A 1 81 ? -17.877 -2.287 12.245 1.00 85.25 81 GLY A O 1
ATOM 619 N N . ASP A 1 82 ? -15.793 -1.816 11.587 1.00 85.19 82 ASP A N 1
ATOM 620 C CA . ASP A 1 82 ? -15.533 -0.900 12.710 1.00 85.19 82 ASP A CA 1
ATOM 621 C C . ASP A 1 82 ? -16.219 0.461 12.552 1.00 85.19 82 ASP A C 1
ATOM 623 O O . ASP A 1 82 ? -16.473 1.163 13.544 1.00 85.19 82 ASP A O 1
ATOM 627 N N . TRP A 1 83 ? -16.549 0.812 11.311 1.00 85.62 83 TRP A N 1
ATOM 628 C CA . TRP A 1 83 ? -17.221 2.047 10.928 1.00 85.62 83 TRP A CA 1
ATOM 629 C C . TRP A 1 83 ? -18.747 1.931 10.951 1.00 85.62 83 TRP A C 1
ATOM 631 O O . TRP A 1 83 ? -19.437 2.929 10.741 1.00 85.62 83 TRP A O 1
ATOM 641 N N . MET A 1 84 ? -19.288 0.757 11.290 1.00 83.62 84 MET A N 1
ATOM 642 C CA . MET A 1 84 ? -20.729 0.528 11.365 1.00 83.62 84 MET A CA 1
ATOM 643 C C . MET A 1 84 ? -21.419 1.523 12.317 1.00 83.62 84 MET A C 1
ATOM 645 O O . MET A 1 84 ? -21.050 1.661 13.496 1.00 83.62 84 MET A O 1
ATOM 649 N N . GLY A 1 85 ? -22.425 2.236 11.807 1.00 82.38 85 GLY A N 1
ATOM 650 C CA . GLY A 1 85 ? -23.135 3.313 12.511 1.00 82.38 85 GLY A CA 1
ATOM 651 C C . GLY A 1 85 ? -22.429 4.677 12.489 1.00 82.38 85 GLY A C 1
ATOM 652 O O . GLY A 1 85 ? -22.894 5.608 13.140 1.00 82.38 85 GLY A O 1
ATOM 653 N N . CYS A 1 86 ? -21.300 4.793 11.787 1.00 84.56 86 CYS A N 1
ATOM 654 C CA . CYS A 1 86 ? -20.681 6.065 11.400 1.00 84.56 86 CYS A CA 1
ATOM 655 C C . CYS A 1 86 ? -20.738 6.274 9.882 1.00 84.56 86 CYS A C 1
ATOM 657 O O . CYS A 1 86 ? -20.851 7.416 9.452 1.00 84.56 86 CYS A O 1
ATOM 659 N N . LEU A 1 87 ? -20.649 5.184 9.114 1.00 87.88 87 LEU A N 1
ATOM 660 C CA . LEU A 1 87 ? -20.855 5.168 7.671 1.00 87.88 87 LEU A CA 1
ATOM 661 C C . LEU A 1 87 ? -22.216 4.559 7.339 1.00 87.88 87 LEU A C 1
ATOM 663 O O . LEU A 1 87 ? -22.606 3.552 7.938 1.00 87.88 87 LEU A O 1
ATOM 667 N N . ASP A 1 88 ? -22.902 5.190 6.395 1.00 90.44 88 ASP A N 1
ATOM 668 C CA . ASP A 1 88 ? -24.103 4.669 5.748 1.00 90.44 88 ASP A CA 1
ATOM 669 C C . ASP A 1 88 ? -23.743 3.836 4.507 1.00 90.44 88 ASP A C 1
ATOM 671 O O . ASP A 1 88 ? -22.648 3.978 3.956 1.00 90.44 88 ASP A O 1
ATOM 675 N N . GLU A 1 89 ? -24.662 2.991 4.041 1.00 89.56 89 GLU A N 1
ATOM 676 C CA . GLU A 1 89 ? -24.462 2.131 2.862 1.00 89.56 89 GLU A CA 1
ATOM 677 C C . GLU A 1 89 ? -24.081 2.960 1.626 1.00 89.56 89 GLU A C 1
ATOM 679 O O . GLU A 1 89 ? -23.057 2.711 0.992 1.00 89.56 89 GLU A O 1
ATOM 684 N N . GLN A 1 90 ? -24.808 4.054 1.382 1.00 91.88 90 GLN A N 1
ATOM 685 C CA . GLN A 1 90 ? -24.530 4.979 0.277 1.00 91.88 90 GLN A CA 1
ATOM 686 C C . GLN A 1 90 ? -23.129 5.604 0.356 1.00 91.88 90 GLN A C 1
ATOM 688 O O . GLN A 1 90 ? -22.514 5.913 -0.664 1.00 91.88 90 GLN A O 1
ATOM 693 N N . GLN A 1 91 ? -22.610 5.812 1.569 1.00 91.88 91 GLN A N 1
ATOM 694 C CA . GLN A 1 91 ? -21.274 6.372 1.764 1.00 91.88 91 GLN A CA 1
ATOM 695 C C . GLN A 1 91 ? -20.190 5.335 1.473 1.00 91.88 91 GLN A C 1
ATOM 697 O O . GLN A 1 91 ? -19.131 5.699 0.969 1.00 91.88 91 GLN A O 1
ATOM 702 N N . VAL A 1 92 ? -20.446 4.056 1.760 1.00 91.06 92 VAL A N 1
ATOM 703 C CA . VAL A 1 92 ? -19.534 2.963 1.397 1.00 91.06 92 VAL A CA 1
ATOM 704 C C . VAL A 1 92 ? -19.451 2.821 -0.123 1.00 91.06 92 VAL A C 1
ATOM 706 O O . VAL A 1 92 ? -18.347 2.716 -0.660 1.00 91.06 92 VAL A O 1
ATOM 709 N N . ASP A 1 93 ? -20.578 2.917 -0.827 1.00 93.06 93 ASP A N 1
ATOM 710 C CA . ASP A 1 93 ? -20.592 2.902 -2.294 1.00 93.06 93 ASP A CA 1
ATOM 711 C C . ASP A 1 93 ? -19.828 4.092 -2.888 1.00 93.06 93 ASP A C 1
ATOM 713 O O . ASP A 1 93 ? -19.030 3.925 -3.813 1.00 93.06 93 ASP A O 1
ATOM 717 N N . LEU A 1 94 ? -19.991 5.285 -2.305 1.00 94.88 94 LEU A N 1
ATOM 718 C CA . LEU A 1 94 ? -19.234 6.470 -2.709 1.00 94.88 94 LEU A CA 1
ATOM 719 C C . LEU A 1 94 ? -17.723 6.300 -2.485 1.00 94.88 94 LEU A C 1
ATOM 721 O O . LEU A 1 94 ? -16.927 6.747 -3.309 1.00 94.88 94 LEU A O 1
ATOM 725 N N . ILE A 1 95 ? -17.318 5.646 -1.391 1.00 94.12 95 ILE A N 1
ATOM 726 C CA . ILE A 1 95 ? -15.909 5.328 -1.125 1.00 94.12 95 ILE A CA 1
ATOM 727 C C . ILE A 1 95 ? -15.360 4.400 -2.212 1.00 94.12 95 ILE A C 1
ATOM 729 O O . ILE A 1 95 ? -14.268 4.653 -2.719 1.00 94.12 95 ILE A O 1
ATOM 733 N N . ASN A 1 96 ? -16.106 3.363 -2.600 1.00 93.69 96 ASN A N 1
ATOM 734 C CA . ASN A 1 96 ? -15.686 2.447 -3.663 1.00 93.69 96 ASN A CA 1
ATOM 735 C C . ASN A 1 96 ? -15.528 3.174 -5.003 1.00 93.69 96 ASN A C 1
ATOM 737 O O . ASN A 1 96 ? -14.482 3.050 -5.638 1.00 93.69 96 ASN A O 1
ATOM 741 N N . LEU A 1 97 ? -16.503 4.009 -5.372 1.00 96.19 97 LEU A N 1
ATOM 742 C CA . LEU A 1 97 ? -16.422 4.827 -6.582 1.00 96.19 97 LEU A CA 1
ATOM 743 C C . LEU A 1 97 ? -15.196 5.748 -6.555 1.00 96.19 97 LEU A C 1
ATOM 745 O O . LEU A 1 97 ? -14.456 5.832 -7.535 1.00 96.19 97 LEU A O 1
ATOM 749 N N . ARG A 1 98 ? -14.936 6.404 -5.417 1.00 96.19 98 ARG A N 1
ATOM 750 C CA . ARG A 1 98 ? -13.785 7.302 -5.288 1.00 96.19 98 ARG A CA 1
ATOM 751 C C . ARG A 1 98 ? -12.453 6.558 -5.382 1.00 96.19 98 ARG A C 1
ATOM 753 O O . ARG A 1 98 ? -11.494 7.113 -5.913 1.00 96.19 98 ARG A O 1
ATOM 760 N N . ILE A 1 99 ? -12.378 5.322 -4.888 1.00 96.00 99 ILE A N 1
ATOM 761 C CA . ILE A 1 99 ? -11.189 4.475 -5.047 1.00 96.00 99 ILE A CA 1
ATOM 762 C C . ILE A 1 99 ? -10.940 4.188 -6.532 1.00 96.00 99 ILE A C 1
ATOM 764 O O . ILE A 1 99 ? -9.809 4.354 -6.988 1.00 96.00 99 ILE A O 1
ATOM 768 N N . ASP A 1 100 ? -11.972 3.830 -7.296 1.00 96.06 100 ASP A N 1
ATOM 769 C CA . ASP A 1 100 ? -11.838 3.555 -8.733 1.00 96.06 100 ASP A CA 1
ATOM 770 C C . ASP A 1 100 ? -11.398 4.798 -9.525 1.00 96.06 100 ASP A C 1
ATOM 772 O O . ASP A 1 100 ? -10.537 4.715 -10.406 1.00 96.06 100 ASP A O 1
ATOM 776 N N . GLU A 1 101 ? -11.931 5.974 -9.186 1.00 96.38 101 GLU A N 1
ATOM 777 C CA . GLU A 1 101 ? -11.479 7.253 -9.748 1.00 96.38 101 GLU A CA 1
ATOM 778 C C . GLU A 1 101 ? -10.005 7.527 -9.428 1.00 96.38 101 GLU A C 1
ATOM 780 O O . GLU A 1 101 ? -9.217 7.808 -10.333 1.00 96.38 101 GLU A O 1
ATOM 785 N N . LEU A 1 102 ? -9.609 7.390 -8.158 1.00 95.44 102 LEU A N 1
ATOM 786 C CA . LEU A 1 102 ? -8.234 7.622 -7.715 1.00 95.44 102 LEU A CA 1
ATOM 787 C C . LEU A 1 102 ? -7.241 6.665 -8.380 1.00 95.44 102 LEU A C 1
ATOM 789 O O . LEU A 1 102 ? -6.141 7.086 -8.731 1.00 95.44 102 LEU A O 1
ATOM 793 N N . LEU A 1 103 ? -7.617 5.401 -8.594 1.00 95.06 103 LEU A N 1
ATOM 794 C CA . LEU A 1 103 ? -6.782 4.433 -9.311 1.00 95.06 103 LEU A CA 1
ATOM 795 C C . LEU A 1 103 ? -6.550 4.843 -10.771 1.00 95.06 103 LEU A C 1
ATOM 797 O O . LEU A 1 103 ? -5.450 4.652 -11.291 1.00 95.06 103 LEU A O 1
ATOM 801 N N . ASN A 1 104 ? -7.555 5.426 -11.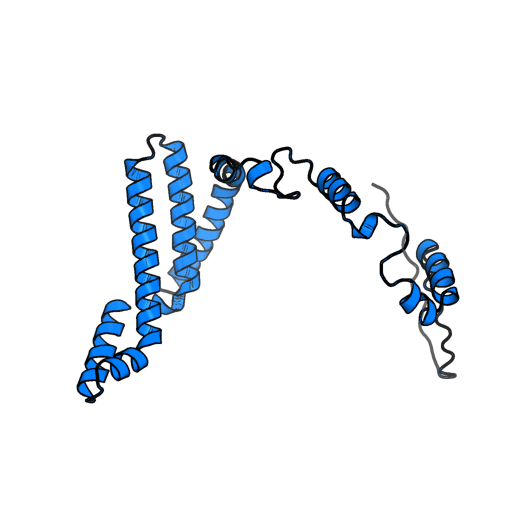431 1.00 95.12 104 ASN A N 1
ATOM 802 C CA . ASN A 1 104 ? -7.402 5.957 -12.786 1.00 95.12 104 ASN A CA 1
ATOM 803 C C . ASN A 1 104 ? -6.563 7.244 -12.808 1.00 95.12 104 ASN A C 1
ATOM 805 O O . ASN A 1 104 ? -5.721 7.396 -13.693 1.00 95.12 104 ASN A O 1
ATOM 809 N N . GLU A 1 105 ? -6.753 8.135 -11.830 1.00 93.81 105 GLU A N 1
ATOM 810 C CA . GLU A 1 105 ? -5.969 9.370 -11.683 1.00 93.81 105 GLU A CA 1
ATOM 811 C C . GLU A 1 105 ? -4.485 9.091 -11.387 1.00 93.81 105 GLU A C 1
ATOM 813 O O . GLU A 1 105 ? -3.627 9.802 -11.903 1.00 93.81 105 GLU A O 1
ATOM 818 N N . LEU A 1 106 ? -4.174 8.071 -10.575 1.00 94.69 106 LEU A N 1
ATOM 819 C CA . LEU A 1 106 ? -2.803 7.738 -10.156 1.00 94.69 106 LEU A CA 1
ATOM 820 C C . LEU A 1 106 ? -2.036 6.881 -11.166 1.00 94.69 106 LEU A C 1
ATOM 822 O O . LEU A 1 106 ? -0.809 6.927 -11.180 1.00 94.69 106 LEU A O 1
ATOM 826 N N . ARG A 1 107 ? -2.730 6.119 -12.022 1.00 94.69 107 ARG A N 1
ATOM 827 C CA . ARG A 1 107 ? -2.112 5.222 -13.013 1.00 94.69 107 ARG A CA 1
ATOM 828 C C . ARG A 1 107 ? -0.957 5.845 -13.822 1.00 94.69 107 ARG A C 1
ATOM 830 O O . ARG A 1 107 ? 0.062 5.166 -13.946 1.00 94.69 107 ARG A O 1
ATOM 837 N N . PRO A 1 108 ? -1.062 7.065 -14.392 1.00 94.06 108 PRO A N 1
ATOM 838 C CA . PRO A 1 108 ? 0.045 7.655 -15.150 1.00 94.06 108 PRO A CA 1
ATOM 839 C C . PRO A 1 108 ? 1.257 8.018 -14.278 1.00 94.06 108 PRO A C 1
ATOM 841 O O . PRO A 1 108 ? 2.383 7.974 -14.765 1.00 94.06 108 PRO A O 1
ATOM 844 N N . ASP A 1 109 ? 1.042 8.323 -12.997 1.00 92.81 109 ASP A N 1
ATOM 845 C CA . ASP A 1 109 ? 2.094 8.744 -12.067 1.00 92.81 109 ASP A CA 1
ATOM 846 C C . ASP A 1 109 ? 2.776 7.553 -11.367 1.00 92.81 109 ASP A C 1
ATOM 848 O O . ASP A 1 109 ? 3.829 7.722 -10.755 1.00 92.81 109 ASP A O 1
ATOM 852 N N . CYS A 1 110 ? 2.211 6.340 -11.457 1.00 91.94 110 CYS A N 1
ATOM 853 C CA . CYS A 1 110 ? 2.706 5.155 -10.748 1.00 91.94 110 CYS A CA 1
AT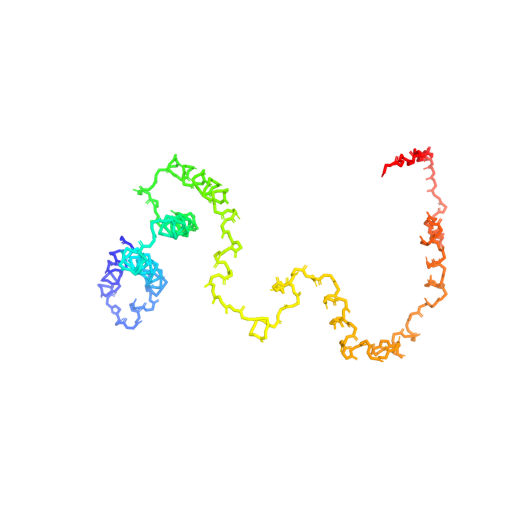OM 854 C C . CYS A 1 110 ? 4.185 4.854 -11.016 1.00 91.94 110 CYS A C 1
ATOM 856 O O . CYS A 1 110 ? 4.908 4.579 -10.065 1.00 91.94 110 CYS A O 1
ATOM 858 N N . ILE A 1 111 ? 4.630 4.938 -12.275 1.00 91.19 111 ILE A N 1
ATOM 859 C CA . ILE A 1 111 ? 6.032 4.677 -12.642 1.00 91.19 111 ILE A CA 1
ATOM 860 C C . ILE A 1 111 ? 6.944 5.738 -12.012 1.00 91.19 111 ILE A C 1
ATOM 862 O O . ILE A 1 111 ? 7.938 5.407 -11.377 1.00 91.19 111 ILE A O 1
ATOM 866 N N . GLY A 1 112 ? 6.564 7.017 -12.087 1.00 91.50 112 GLY A N 1
ATOM 867 C CA . GLY A 1 112 ? 7.340 8.098 -11.472 1.00 91.50 112 GLY A CA 1
ATOM 868 C C . GLY A 1 112 ? 7.399 8.005 -9.943 1.00 91.50 112 GLY A C 1
ATOM 869 O O . GLY A 1 112 ? 8.422 8.329 -9.342 1.00 91.50 112 GLY A O 1
ATOM 870 N N . LEU A 1 113 ? 6.326 7.531 -9.303 1.00 92.25 113 LEU A N 1
ATOM 871 C CA . LEU A 1 113 ? 6.294 7.294 -7.858 1.00 92.25 113 LEU A CA 1
ATOM 872 C C . LEU A 1 113 ? 7.205 6.134 -7.442 1.00 92.25 113 LEU A C 1
ATOM 874 O O . LEU A 1 113 ? 7.867 6.237 -6.409 1.00 92.25 113 LEU A O 1
ATOM 878 N N . THR A 1 114 ? 7.252 5.050 -8.223 1.00 90.88 114 THR A N 1
ATOM 879 C CA . THR A 1 114 ? 8.154 3.922 -7.952 1.00 90.88 114 THR A CA 1
ATOM 880 C C . THR A 1 114 ? 9.607 4.287 -8.222 1.00 90.88 114 THR A C 1
ATOM 882 O O . THR A 1 114 ? 10.462 4.002 -7.387 1.00 90.88 114 THR A O 1
ATOM 885 N N . ASP A 1 115 ? 9.880 4.998 -9.316 1.00 91.00 115 ASP A N 1
ATOM 886 C CA . ASP A 1 115 ? 11.230 5.453 -9.666 1.00 91.00 115 ASP A CA 1
ATOM 887 C C . ASP A 1 115 ? 11.757 6.479 -8.651 1.00 91.00 115 ASP A C 1
ATOM 889 O O . ASP A 1 115 ? 12.949 6.519 -8.348 1.00 91.00 115 ASP A O 1
ATOM 893 N N . GLY A 1 116 ? 10.861 7.272 -8.051 1.00 89.69 116 GLY A N 1
ATOM 894 C CA . GLY A 1 116 ? 11.184 8.230 -6.993 1.00 89.69 116 GLY A CA 1
ATOM 895 C C . GLY A 1 116 ? 11.735 7.606 -5.704 1.00 89.69 116 GLY A C 1
ATOM 896 O O . GLY A 1 116 ? 12.321 8.328 -4.897 1.00 89.69 116 GLY A O 1
ATOM 897 N N . LEU A 1 117 ? 11.594 6.287 -5.506 1.00 88.62 117 LEU A N 1
ATOM 898 C CA . LEU A 1 117 ? 12.253 5.569 -4.406 1.00 88.62 117 LEU A CA 1
ATOM 899 C C . LEU A 1 117 ? 13.768 5.438 -4.619 1.00 88.62 117 LEU A C 1
ATOM 901 O O . LEU A 1 117 ? 14.494 5.221 -3.650 1.00 88.62 117 LEU A O 1
ATOM 905 N N . GLY A 1 118 ? 14.248 5.595 -5.859 1.00 88.69 118 GLY A N 1
ATOM 906 C CA . GLY A 1 118 ? 15.672 5.596 -6.187 1.00 88.69 118 GLY A CA 1
ATOM 907 C C . GLY A 1 118 ? 16.365 4.242 -6.023 1.00 88.69 118 GLY A C 1
ATOM 908 O O . GLY A 1 118 ? 17.581 4.218 -5.858 1.00 88.69 118 GLY A O 1
ATOM 909 N N . CYS A 1 119 ? 15.618 3.135 -6.043 1.00 88.88 119 CYS A N 1
ATOM 910 C CA . CYS A 1 119 ? 16.185 1.792 -5.944 1.00 88.88 119 CYS A CA 1
ATOM 911 C C . CYS A 1 119 ? 16.958 1.444 -7.219 1.00 88.88 119 CYS A C 1
ATOM 913 O O . CYS A 1 119 ? 16.409 1.504 -8.320 1.00 88.88 119 CYS A O 1
ATOM 915 N N . THR A 1 120 ? 18.221 1.058 -7.070 1.00 89.56 120 THR A N 1
ATOM 916 C CA . THR A 1 120 ? 19.040 0.595 -8.198 1.00 89.56 120 THR A CA 1
ATOM 917 C C . THR A 1 120 ? 18.752 -0.872 -8.529 1.00 89.56 120 THR A C 1
ATOM 919 O O . THR A 1 120 ? 18.330 -1.635 -7.660 1.00 89.56 120 THR A O 1
ATOM 922 N N . ASP A 1 121 ? 19.009 -1.301 -9.770 1.00 88.94 121 ASP A N 1
ATOM 923 C CA . ASP A 1 121 ? 18.828 -2.708 -10.180 1.00 88.94 121 ASP A CA 1
ATOM 924 C C . ASP A 1 121 ? 19.663 -3.678 -9.312 1.00 88.94 121 ASP A C 1
ATOM 926 O O . ASP A 1 121 ? 19.221 -4.795 -9.029 1.00 88.94 121 ASP A O 1
ATOM 930 N N . ASP A 1 122 ? 20.832 -3.232 -8.836 1.00 88.06 122 ASP A N 1
ATOM 931 C CA . ASP A 1 122 ? 21.709 -3.994 -7.937 1.00 88.06 122 ASP A CA 1
ATOM 932 C C . ASP A 1 122 ? 21.096 -4.186 -6.540 1.00 88.06 122 ASP A C 1
ATOM 934 O O . ASP A 1 122 ? 21.284 -5.233 -5.919 1.00 88.06 122 ASP A O 1
ATOM 938 N N . GLU A 1 123 ? 20.347 -3.198 -6.043 1.00 90.75 123 GLU A N 1
ATOM 939 C CA . GLU A 1 123 ? 19.616 -3.288 -4.773 1.00 90.75 123 GLU A CA 1
ATOM 940 C C . GLU A 1 123 ? 18.312 -4.077 -4.921 1.00 90.75 123 GLU A C 1
ATOM 942 O O . GLU A 1 123 ? 17.940 -4.833 -4.024 1.00 90.75 123 GLU A O 1
ATOM 947 N N . LEU A 1 124 ? 17.611 -3.902 -6.045 1.00 89.25 124 LEU A N 1
ATOM 948 C CA . LEU A 1 124 ? 16.317 -4.529 -6.293 1.00 89.25 124 LEU A CA 1
ATOM 949 C C . LEU A 1 124 ? 16.448 -6.031 -6.580 1.00 89.25 124 LEU A C 1
ATOM 951 O O . LEU A 1 124 ? 15.537 -6.792 -6.249 1.00 89.25 124 LEU A O 1
ATOM 955 N N . GLN A 1 125 ? 17.553 -6.452 -7.210 1.00 88.31 125 GLN A N 1
ATOM 956 C CA . GLN A 1 125 ? 17.852 -7.847 -7.567 1.00 88.31 125 GLN A CA 1
ATOM 957 C C . GLN A 1 125 ? 16.667 -8.578 -8.228 1.00 88.31 125 GLN A C 1
ATOM 959 O O . GLN A 1 125 ? 16.440 -9.770 -8.012 1.00 88.31 125 GLN A O 1
ATOM 964 N N . SER A 1 126 ? 15.883 -7.855 -9.032 1.00 89.38 126 SER A N 1
ATOM 965 C CA . SER A 1 126 ? 14.668 -8.365 -9.665 1.00 89.38 126 SER A CA 1
ATOM 966 C C . SER A 1 126 ? 14.806 -8.355 -11.177 1.00 89.38 126 SER A C 1
ATOM 968 O O . SER A 1 126 ? 15.020 -7.318 -11.797 1.00 89.38 126 SER A O 1
ATOM 970 N N . THR A 1 127 ? 14.607 -9.516 -11.791 1.00 89.00 127 THR A N 1
ATOM 971 C CA . THR A 1 127 ? 14.622 -9.672 -13.252 1.00 89.00 127 THR A CA 1
ATOM 972 C C . THR A 1 127 ? 13.380 -9.084 -13.919 1.00 89.00 127 THR A C 1
ATOM 974 O O . THR A 1 127 ? 13.446 -8.641 -15.062 1.00 89.00 127 THR A O 1
ATOM 977 N N . LEU A 1 128 ? 12.254 -9.049 -13.196 1.00 89.94 128 LEU A N 1
ATOM 978 C CA . LEU A 1 128 ? 10.990 -8.456 -13.644 1.00 89.94 128 LEU A CA 1
ATOM 979 C C . LEU A 1 128 ? 10.958 -6.936 -13.463 1.00 89.94 128 LEU A C 1
ATOM 981 O O . LEU A 1 128 ? 10.305 -6.246 -14.237 1.00 89.94 128 LEU A O 1
ATOM 985 N N . GLY A 1 129 ? 11.630 -6.430 -12.429 1.00 89.19 129 GLY A N 1
ATOM 986 C CA . GLY A 1 129 ? 11.610 -5.018 -12.043 1.00 89.19 129 GLY A CA 1
ATOM 987 C C . GLY A 1 129 ? 12.740 -4.184 -12.638 1.00 89.19 129 GLY A C 1
ATOM 988 O O . GLY A 1 129 ? 13.067 -3.157 -12.061 1.00 89.19 129 GLY A O 1
ATOM 989 N N . ARG A 1 130 ? 13.368 -4.631 -13.732 1.00 88.50 130 ARG A N 1
ATOM 990 C CA . ARG A 1 130 ? 14.512 -3.930 -14.329 1.00 88.50 130 ARG A CA 1
ATOM 991 C C . ARG A 1 130 ? 14.131 -2.542 -14.829 1.00 88.50 130 ARG A C 1
ATOM 993 O O . ARG A 1 130 ? 13.124 -2.389 -15.525 1.00 88.50 130 ARG A O 1
ATOM 1000 N N . PHE A 1 131 ? 15.007 -1.573 -14.581 1.00 87.88 131 PHE A N 1
ATOM 1001 C CA . PHE A 1 131 ? 14.829 -0.194 -15.036 1.00 87.88 131 PHE A CA 1
ATOM 1002 C C . PHE A 1 131 ? 14.794 -0.047 -16.571 1.00 87.88 131 PHE A C 1
ATOM 1004 O O . PHE A 1 131 ? 14.093 0.809 -17.105 1.00 87.88 131 PHE A O 1
ATOM 1011 N N . ASP A 1 132 ? 15.521 -0.897 -17.306 1.00 88.62 132 ASP A N 1
ATOM 1012 C CA . ASP A 1 132 ? 15.599 -0.850 -18.776 1.00 88.62 132 ASP A CA 1
ATOM 1013 C C . ASP A 1 132 ? 14.348 -1.379 -19.501 1.00 88.62 132 ASP A C 1
ATOM 1015 O O . ASP A 1 132 ? 14.236 -1.245 -20.722 1.00 88.62 132 ASP A O 1
ATOM 1019 N N . GLY A 1 133 ? 13.413 -1.999 -18.774 1.00 88.00 133 GLY A N 1
ATOM 1020 C CA . GLY A 1 133 ? 12.211 -2.613 -19.338 1.00 88.00 133 GLY A CA 1
ATOM 1021 C C . GLY A 1 133 ? 12.470 -3.858 -20.199 1.00 88.00 133 GLY A C 1
ATOM 1022 O O . GLY A 1 133 ? 11.518 -4.423 -20.746 1.00 88.00 133 GLY A O 1
ATOM 1023 N N . ASN A 1 134 ? 13.716 -4.341 -20.311 1.00 91.56 134 ASN A N 1
ATOM 1024 C CA . ASN A 1 134 ? 14.057 -5.525 -21.106 1.00 91.56 134 ASN A CA 1
ATOM 1025 C C . ASN A 1 134 ? 13.861 -6.822 -20.304 1.00 91.56 134 ASN A C 1
ATOM 1027 O O . ASN A 1 134 ? 14.786 -7.587 -20.020 1.00 91.56 134 ASN A O 1
ATOM 1031 N N . VAL A 1 135 ? 12.611 -7.056 -19.917 1.00 93.25 135 VAL A N 1
ATOM 1032 C CA . VAL A 1 135 ? 12.224 -8.120 -18.985 1.00 93.25 135 VAL A CA 1
ATOM 1033 C C . VAL A 1 135 ? 12.400 -9.515 -19.591 1.00 93.25 135 VAL A C 1
ATOM 1035 O O . VAL A 1 135 ? 12.926 -10.418 -18.946 1.00 93.25 135 VAL A O 1
ATOM 1038 N N . TYR A 1 136 ? 11.978 -9.721 -20.840 1.00 93.25 136 TYR A N 1
ATOM 1039 C CA . TYR A 1 136 ? 11.932 -11.064 -21.427 1.00 93.25 136 TYR A CA 1
ATOM 1040 C C . TYR A 1 136 ? 13.320 -11.658 -21.677 1.00 93.25 136 TYR A C 1
ATOM 1042 O O . TYR A 1 136 ? 13.556 -12.825 -21.356 1.00 93.25 136 TYR A O 1
ATOM 1050 N N . GLU A 1 137 ? 14.249 -10.867 -22.216 1.00 93.06 137 GLU A N 1
ATOM 1051 C CA . GLU A 1 137 ? 15.620 -11.330 -22.443 1.00 93.06 137 GLU A CA 1
ATOM 1052 C C . GLU A 1 137 ? 16.351 -11.556 -21.119 1.00 93.06 137 GLU A C 1
ATOM 1054 O O . GLU A 1 137 ? 17.069 -12.548 -20.977 1.00 93.06 137 GLU A O 1
ATOM 1059 N N . ALA A 1 138 ? 16.120 -10.692 -20.126 1.00 91.69 138 ALA A N 1
ATOM 1060 C CA . ALA A 1 138 ? 16.688 -10.853 -18.795 1.00 91.69 138 ALA A CA 1
ATOM 1061 C C . ALA A 1 138 ? 16.213 -12.145 -18.119 1.00 91.69 138 ALA A C 1
ATOM 1063 O O . ALA A 1 138 ? 17.044 -12.923 -17.653 1.00 91.69 138 ALA A O 1
ATOM 1064 N N . ILE A 1 139 ? 14.904 -12.428 -18.133 1.00 93.56 139 ILE A N 1
ATOM 1065 C CA . ILE A 1 139 ? 14.352 -13.683 -17.595 1.00 93.56 139 ILE A CA 1
ATOM 1066 C C . ILE A 1 139 ? 14.964 -14.888 -18.304 1.00 93.56 139 ILE A C 1
ATOM 1068 O O . ILE A 1 139 ? 15.324 -15.869 -17.655 1.00 93.56 139 ILE A O 1
ATOM 1072 N N . TYR A 1 140 ? 15.089 -14.833 -19.630 1.00 92.19 140 TYR A N 1
ATOM 1073 C CA . TYR A 1 140 ? 15.671 -15.930 -20.392 1.00 92.19 140 TYR A CA 1
ATOM 1074 C C . TYR A 1 140 ? 17.140 -16.169 -20.025 1.00 92.19 140 TYR A C 1
ATOM 1076 O O . TYR A 1 140 ? 17.548 -17.312 -19.808 1.00 92.19 140 TYR A O 1
ATOM 1084 N N . ASN A 1 141 ? 17.933 -15.104 -19.922 1.00 91.25 141 ASN A N 1
ATOM 1085 C CA . ASN A 1 141 ? 19.339 -15.198 -19.542 1.00 91.25 141 ASN A CA 1
ATOM 1086 C C . ASN A 1 141 ? 19.497 -15.745 -18.118 1.00 91.25 141 ASN A C 1
ATOM 1088 O O . ASN A 1 141 ? 20.293 -16.654 -17.900 1.00 91.25 141 ASN A O 1
ATOM 1092 N N . GLU A 1 142 ? 18.681 -15.281 -17.180 1.00 90.06 142 GLU A N 1
ATOM 1093 C CA . GLU A 1 142 ? 18.687 -15.745 -15.788 1.00 90.06 142 GLU A CA 1
ATOM 1094 C C . GLU A 1 142 ? 18.243 -17.201 -15.655 1.00 90.06 142 GLU A C 1
ATOM 1096 O O . GLU A 1 142 ? 18.896 -18.008 -14.990 1.00 90.06 142 GLU A O 1
ATOM 1101 N N . ALA A 1 143 ? 17.207 -17.600 -16.394 1.00 91.31 143 ALA A N 1
ATOM 1102 C CA . ALA A 1 143 ? 16.813 -18.999 -16.476 1.00 91.31 143 ALA A CA 1
ATOM 1103 C C . ALA A 1 143 ? 17.969 -19.872 -16.990 1.00 91.31 143 ALA A C 1
ATOM 1105 O O . ALA A 1 143 ? 18.203 -20.952 -16.451 1.00 91.31 143 ALA A O 1
ATOM 1106 N N . ARG A 1 144 ? 18.741 -19.412 -17.983 1.00 89.38 144 ARG A N 1
ATOM 1107 C CA . ARG A 1 144 ? 19.912 -20.150 -18.494 1.00 89.38 144 ARG A CA 1
ATOM 1108 C C . ARG A 1 144 ? 21.061 -20.238 -17.495 1.00 89.38 144 ARG A C 1
ATOM 1110 O O . ARG A 1 144 ? 21.764 -21.243 -17.502 1.00 89.38 144 ARG A O 1
ATOM 1117 N N . MET A 1 145 ? 21.247 -19.217 -16.665 1.00 88.69 145 MET A N 1
ATOM 1118 C CA . MET A 1 145 ? 22.291 -19.187 -15.635 1.00 88.69 145 MET A CA 1
ATOM 1119 C C . MET A 1 145 ? 21.954 -20.061 -14.420 1.00 88.69 145 MET A C 1
ATOM 1121 O O . MET A 1 145 ? 22.836 -20.354 -13.612 1.00 88.69 145 MET A O 1
ATOM 1125 N N . SER A 1 146 ? 20.704 -20.521 -14.297 1.00 88.81 146 SER A N 1
ATOM 1126 C CA . SER A 1 146 ? 20.289 -21.426 -13.227 1.00 88.81 146 SER A CA 1
ATOM 1127 C C . SER A 1 146 ? 21.138 -22.708 -13.203 1.00 88.81 146 SER A C 1
ATOM 1129 O O . SER A 1 146 ? 21.292 -23.363 -14.240 1.00 88.81 146 SER A O 1
ATOM 1131 N N . PRO A 1 147 ? 21.626 -23.151 -12.027 1.00 88.38 147 PRO A N 1
ATOM 1132 C CA . PRO A 1 147 ? 22.462 -24.349 -11.912 1.00 88.38 147 PRO A CA 1
ATOM 1133 C C . PRO A 1 147 ? 21.753 -25.625 -12.385 1.00 88.38 147 PRO A C 1
ATOM 1135 O O . PRO A 1 147 ? 22.409 -26.569 -12.817 1.00 88.38 147 PRO A O 1
ATOM 1138 N N . LEU A 1 148 ? 20.415 -25.650 -12.363 1.00 86.56 148 LEU A N 1
ATOM 1139 C CA . LEU A 1 148 ? 19.618 -26.768 -12.878 1.00 86.56 148 LEU A CA 1
ATOM 1140 C C . LEU A 1 148 ? 19.728 -26.934 -14.398 1.00 86.56 148 LEU A C 1
ATOM 1142 O O . LEU A 1 148 ? 19.555 -28.042 -14.900 1.00 86.56 148 LEU A O 1
ATOM 1146 N N . ASN A 1 149 ? 20.042 -25.855 -15.114 1.00 86.88 149 ASN A N 1
ATOM 1147 C CA . ASN A 1 149 ? 20.171 -25.838 -16.568 1.00 86.88 149 ASN A CA 1
ATOM 1148 C C . ASN A 1 149 ? 21.630 -25.979 -17.034 1.00 86.88 149 ASN A C 1
ATOM 1150 O O . ASN A 1 149 ? 21.894 -25.956 -18.235 1.00 86.88 149 ASN A O 1
ATOM 1154 N N . ALA A 1 150 ? 22.578 -26.171 -16.105 1.00 85.25 150 ALA A N 1
ATOM 1155 C CA . ALA A 1 150 ? 23.984 -26.399 -16.434 1.00 85.25 150 ALA A CA 1
ATOM 1156 C C . ALA A 1 150 ? 24.201 -27.733 -17.168 1.00 85.25 150 ALA A C 1
ATOM 1158 O O . ALA A 1 150 ? 25.108 -27.853 -17.994 1.00 85.25 150 ALA A O 1
ATOM 1159 N N . THR A 1 151 ? 23.368 -28.740 -16.886 1.00 84.50 151 THR A N 1
ATOM 1160 C CA . THR A 1 151 ? 23.412 -30.044 -17.550 1.00 84.50 151 THR A CA 1
ATOM 1161 C C . THR A 1 151 ? 22.191 -30.254 -18.445 1.00 84.50 151 THR A C 1
ATOM 1163 O O . THR A 1 151 ? 21.072 -29.959 -18.037 1.00 84.50 151 THR A O 1
ATOM 1166 N N . PRO A 1 152 ? 22.356 -30.857 -19.638 1.00 80.19 152 PRO A N 1
ATOM 1167 C CA . PRO A 1 152 ? 21.239 -31.142 -20.545 1.00 80.19 152 PRO A CA 1
ATOM 1168 C C . PRO A 1 152 ? 20.303 -32.239 -20.014 1.00 80.19 152 PRO A C 1
ATOM 1170 O O . PRO A 1 152 ? 19.189 -32.397 -20.508 1.00 80.19 152 PRO A O 1
ATOM 1173 N N . ARG A 1 153 ? 20.753 -33.028 -19.027 1.00 79.50 153 ARG A N 1
ATOM 1174 C CA . ARG A 1 153 ? 19.909 -33.974 -18.292 1.00 79.50 153 ARG A CA 1
ATOM 1175 C C . ARG A 1 153 ? 19.409 -33.314 -17.016 1.00 79.50 153 ARG A C 1
ATOM 1177 O O . ARG A 1 153 ? 20.202 -32.755 -16.263 1.00 79.50 153 ARG A O 1
ATOM 1184 N N . MET A 1 154 ? 18.110 -33.446 -16.764 1.00 81.88 154 MET A N 1
ATOM 1185 C CA . MET A 1 154 ? 17.517 -33.013 -15.505 1.00 81.88 154 MET A CA 1
ATOM 1186 C C . MET A 1 154 ? 18.063 -33.832 -14.330 1.00 81.88 154 MET A C 1
ATOM 1188 O O . MET A 1 154 ? 18.343 -35.031 -14.451 1.00 81.88 154 MET A O 1
ATOM 1192 N N . VAL A 1 155 ? 18.169 -33.188 -13.172 1.00 82.44 155 VAL A N 1
ATOM 1193 C CA . VAL A 1 155 ? 18.544 -33.852 -11.922 1.00 82.44 155 VAL A CA 1
ATOM 1194 C C . VAL A 1 155 ? 17.516 -34.948 -11.611 1.00 82.44 155 VAL A C 1
ATOM 1196 O O . VAL A 1 155 ? 16.312 -34.721 -11.689 1.00 82.44 155 VAL A O 1
ATOM 1199 N N . GLY A 1 156 ? 17.981 -36.162 -11.306 1.00 82.81 156 GLY A N 1
ATOM 1200 C CA . GLY A 1 156 ? 17.100 -37.301 -11.016 1.00 82.81 156 GLY A CA 1
ATOM 1201 C C . GLY A 1 156 ? 16.513 -38.014 -12.243 1.00 82.81 156 GLY A C 1
ATOM 1202 O O . GLY A 1 156 ? 15.717 -38.941 -12.072 1.00 82.81 156 GLY A O 1
ATOM 1203 N N . TRP A 1 157 ? 16.929 -37.659 -13.471 1.00 85.00 157 TRP A N 1
ATOM 1204 C CA . TRP A 1 157 ? 16.496 -38.359 -14.691 1.00 85.00 157 TRP A CA 1
ATOM 1205 C C . TRP A 1 157 ? 16.718 -39.872 -14.620 1.00 85.00 157 TRP A C 1
ATOM 1207 O O . TRP A 1 157 ? 15.854 -40.623 -15.039 1.00 85.00 157 TRP A O 1
ATOM 1217 N N . GLU A 1 158 ? 17.813 -40.341 -14.019 1.00 85.88 158 GLU A N 1
ATOM 1218 C CA . GLU A 1 158 ? 18.131 -41.776 -13.908 1.00 85.88 158 GLU A CA 1
ATOM 1219 C C . GLU A 1 158 ? 17.063 -42.596 -13.169 1.00 85.88 158 GLU A C 1
ATOM 1221 O O . GLU A 1 158 ? 16.902 -43.790 -13.421 1.00 85.88 158 GLU A O 1
ATOM 1226 N N . HIS A 1 159 ? 16.347 -41.971 -12.233 1.00 88.38 159 HIS A N 1
ATOM 1227 C CA . HIS A 1 159 ? 15.314 -42.638 -11.442 1.00 88.38 159 HIS A CA 1
ATOM 1228 C C . HIS A 1 159 ? 13.986 -42.638 -12.199 1.00 88.38 159 HIS A C 1
ATOM 1230 O O . HIS A 1 159 ? 13.305 -43.660 -12.268 1.00 88.38 159 HIS A O 1
ATOM 1236 N N . LEU A 1 160 ? 13.660 -41.508 -12.825 1.00 84.94 160 LEU A N 1
ATOM 1237 C CA . LEU A 1 160 ? 12.455 -41.336 -13.632 1.00 84.94 160 LEU A CA 1
ATOM 1238 C C . LEU A 1 160 ? 12.511 -42.161 -14.923 1.00 84.94 160 LEU A C 1
ATOM 1240 O O . LEU A 1 160 ? 11.522 -42.778 -15.305 1.00 84.94 160 LEU A O 1
ATOM 1244 N N . GLU A 1 161 ? 13.690 -42.281 -15.530 1.00 85.56 161 GLU A N 1
ATOM 1245 C CA . GLU A 1 161 ? 13.940 -43.055 -16.747 1.00 85.56 161 GLU A CA 1
ATOM 1246 C C . GLU A 1 161 ? 13.552 -44.539 -16.617 1.00 85.56 161 GLU A C 1
ATOM 1248 O O . GLU A 1 161 ? 13.254 -45.175 -17.626 1.00 85.56 161 GLU A O 1
ATOM 1253 N N . ARG A 1 162 ? 13.537 -45.087 -15.394 1.00 85.69 162 ARG A N 1
ATOM 1254 C CA . ARG A 1 162 ? 13.134 -46.477 -15.116 1.00 85.69 162 ARG A CA 1
ATOM 1255 C C . ARG A 1 162 ? 11.621 -46.679 -15.077 1.00 85.69 162 ARG A C 1
ATOM 1257 O O . ARG A 1 162 ? 11.165 -47.795 -15.295 1.00 85.69 162 ARG A O 1
ATOM 1264 N N . VAL A 1 163 ? 10.868 -45.631 -14.750 1.00 88.50 163 VAL A N 1
ATOM 1265 C CA . VAL A 1 163 ? 9.410 -45.685 -14.553 1.00 88.50 163 VAL A CA 1
ATOM 1266 C C . VAL A 1 163 ? 8.667 -45.148 -15.777 1.00 88.50 163 VAL A C 1
ATOM 1268 O O . VAL A 1 163 ? 7.534 -45.543 -16.035 1.00 88.50 163 VAL A O 1
ATOM 1271 N N . LEU A 1 164 ? 9.297 -44.253 -16.541 1.00 86.69 164 LEU A N 1
ATOM 1272 C CA . LEU A 1 164 ? 8.694 -43.640 -17.717 1.00 86.69 164 LEU A CA 1
ATOM 1273 C C . LEU A 1 164 ? 8.689 -44.567 -18.938 1.00 86.69 164 LEU A C 1
ATOM 1275 O O . LEU A 1 164 ? 9.735 -45.029 -19.395 1.00 86.69 164 LEU A O 1
ATOM 1279 N N . ASP A 1 165 ? 7.506 -44.724 -19.533 1.00 88.19 165 ASP A N 1
ATOM 1280 C CA . ASP A 1 165 ? 7.336 -45.304 -20.862 1.00 88.19 165 ASP A CA 1
ATOM 1281 C C . ASP A 1 165 ? 7.801 -44.305 -21.937 1.00 88.19 165 ASP A C 1
ATOM 1283 O O . ASP A 1 165 ? 7.158 -43.291 -22.228 1.00 88.19 165 ASP A O 1
ATOM 1287 N N . LYS A 1 166 ? 8.974 -44.576 -22.515 1.00 85.50 166 LYS A N 1
ATOM 1288 C CA . LYS A 1 166 ? 9.597 -43.710 -23.526 1.00 85.50 166 LYS A CA 1
ATOM 1289 C C . LYS A 1 166 ? 8.928 -43.823 -24.886 1.00 85.50 166 LYS A C 1
ATOM 1291 O O . LYS A 1 166 ? 9.044 -42.883 -25.675 1.00 85.50 166 LYS A O 1
ATOM 1296 N N . ASP A 1 167 ? 8.289 -44.948 -25.177 1.00 84.62 167 ASP A N 1
ATOM 1297 C CA . ASP A 1 167 ? 7.643 -45.169 -26.465 1.00 84.62 167 ASP A CA 1
ATOM 1298 C C . ASP A 1 167 ? 6.345 -44.367 -26.519 1.00 84.62 167 ASP A C 1
ATOM 1300 O O . ASP A 1 167 ? 6.156 -43.584 -27.454 1.00 84.62 167 ASP A O 1
ATOM 1304 N N . LEU A 1 168 ? 5.577 -44.378 -25.422 1.00 86.62 168 LEU A N 1
ATOM 1305 C CA . LEU A 1 168 ? 4.431 -43.487 -25.239 1.00 86.62 168 LEU A CA 1
ATOM 1306 C C . LEU A 1 168 ? 4.804 -42.006 -25.426 1.00 86.62 168 LEU A C 1
ATOM 1308 O O . LEU A 1 168 ? 4.112 -41.271 -26.131 1.00 86.62 168 LEU A O 1
ATOM 1312 N N . LEU A 1 169 ? 5.909 -41.546 -24.826 1.00 85.25 169 LEU A N 1
ATOM 1313 C CA . LEU A 1 169 ? 6.346 -40.150 -24.965 1.00 85.25 169 LEU A CA 1
ATOM 1314 C C . LEU A 1 169 ? 6.760 -39.786 -26.397 1.00 85.25 169 LEU A C 1
ATOM 1316 O O . LEU A 1 169 ? 6.487 -38.673 -26.855 1.00 85.25 169 LEU A O 1
ATOM 1320 N N . ARG A 1 170 ? 7.430 -40.695 -27.114 1.00 85.19 170 ARG A N 1
ATOM 1321 C CA . ARG A 1 170 ? 7.825 -40.472 -28.516 1.00 85.19 170 ARG A CA 1
ATOM 1322 C C . ARG A 1 170 ? 6.606 -40.369 -29.422 1.00 85.19 170 ARG A C 1
ATOM 1324 O O . ARG A 1 170 ? 6.570 -39.486 -30.283 1.00 85.19 170 ARG A O 1
ATOM 1331 N N . ASP A 1 171 ? 5.612 -41.216 -29.199 1.00 85.75 171 ASP A N 1
ATOM 1332 C CA . ASP A 1 171 ? 4.365 -41.204 -29.960 1.00 85.75 171 ASP A CA 1
ATOM 1333 C C . ASP A 1 171 ? 3.501 -39.981 -29.609 1.00 85.75 171 ASP A C 1
ATOM 1335 O O . ASP A 1 171 ? 2.941 -39.331 -30.498 1.00 85.75 171 ASP A O 1
ATOM 1339 N N . GLY A 1 172 ? 3.500 -39.565 -28.339 1.00 81.88 172 GLY A N 1
ATOM 1340 C CA . GLY A 1 172 ? 2.934 -38.294 -27.877 1.00 81.88 172 GLY A CA 1
ATOM 1341 C C . GLY A 1 172 ? 3.560 -37.074 -28.565 1.00 81.88 172 GLY A C 1
ATOM 1342 O O . GLY A 1 172 ? 2.851 -36.217 -29.088 1.00 81.88 172 GLY A O 1
ATOM 1343 N N . MET A 1 173 ? 4.893 -37.012 -28.655 1.00 78.69 173 MET A N 1
ATOM 1344 C CA . MET A 1 173 ? 5.584 -35.910 -29.343 1.00 78.69 173 MET A CA 1
ATOM 1345 C C . MET A 1 173 ? 5.238 -35.828 -30.835 1.00 78.69 173 MET A C 1
ATOM 1347 O O . MET A 1 173 ? 5.132 -34.729 -31.386 1.00 78.69 173 MET A O 1
ATOM 1351 N N . ARG A 1 174 ? 5.071 -36.976 -31.499 1.00 79.50 174 ARG A N 1
ATOM 1352 C CA . ARG A 1 174 ? 4.687 -37.045 -32.918 1.00 79.50 174 ARG A CA 1
ATOM 1353 C C . ARG A 1 174 ? 3.239 -36.606 -33.133 1.00 79.50 174 ARG A C 1
ATOM 1355 O O . ARG A 1 174 ? 2.977 -35.829 -34.046 1.00 79.50 174 ARG A O 1
ATOM 1362 N N . SER A 1 175 ? 2.327 -37.063 -32.280 1.00 77.75 175 SER A N 1
ATOM 1363 C CA . SER A 1 175 ? 0.892 -36.756 -32.355 1.00 77.75 175 SER A CA 1
ATOM 1364 C C . SER A 1 175 ? 0.585 -35.289 -32.020 1.00 77.75 175 SER A C 1
ATOM 1366 O O . SER A 1 175 ? -0.069 -34.608 -32.811 1.00 77.75 175 SER A O 1
ATOM 1368 N N . GLN A 1 176 ? 1.161 -34.745 -30.941 1.00 72.06 176 GLN A N 1
ATOM 1369 C CA . GLN A 1 176 ? 0.966 -33.342 -30.541 1.00 72.06 176 GLN A CA 1
ATOM 1370 C C . GLN A 1 176 ? 1.483 -32.340 -31.582 1.00 72.06 176 GLN A C 1
ATOM 1372 O O . GLN A 1 176 ? 0.827 -31.335 -31.846 1.00 72.06 176 GLN A O 1
ATOM 1377 N N . ARG A 1 177 ? 2.635 -32.611 -32.211 1.00 63.59 177 ARG A N 1
ATOM 1378 C CA . ARG A 1 177 ? 3.185 -31.742 -33.270 1.00 63.59 177 ARG A CA 1
ATOM 1379 C C . ARG A 1 177 ? 2.423 -31.845 -34.589 1.00 63.59 177 ARG A C 1
ATOM 1381 O O . ARG A 1 177 ? 2.442 -30.897 -35.366 1.00 63.59 177 ARG A O 1
ATOM 1388 N N . ALA A 1 178 ? 1.766 -32.975 -34.839 1.00 70.44 178 ALA A N 1
ATOM 1389 C CA . ALA A 1 178 ? 0.949 -33.193 -36.027 1.00 70.44 178 ALA A CA 1
ATOM 1390 C C . ALA A 1 178 ? -0.498 -32.681 -35.877 1.00 70.44 178 ALA A C 1
ATOM 1392 O O . ALA A 1 178 ? -1.268 -32.789 -36.826 1.00 70.44 178 ALA A O 1
ATOM 1393 N N . GLY A 1 179 ? -0.888 -32.155 -34.706 1.00 59.66 179 GLY A N 1
ATOM 1394 C CA . GLY A 1 179 ? -2.262 -31.715 -34.430 1.00 59.66 179 GLY A CA 1
ATOM 1395 C C . GLY A 1 179 ? -3.287 -32.854 -34.337 1.00 59.66 179 GLY A C 1
ATOM 1396 O O . GLY A 1 179 ? -4.474 -32.593 -34.164 1.00 59.66 179 GLY A O 1
ATOM 1397 N N . ASN A 1 180 ? -2.847 -34.110 -34.414 1.00 59.25 180 ASN A N 1
ATOM 1398 C CA . ASN A 1 180 ? -3.713 -35.271 -34.268 1.00 59.25 180 ASN A CA 1
ATOM 1399 C C . ASN A 1 180 ? -3.656 -35.734 -32.817 1.00 59.25 180 ASN A C 1
ATOM 1401 O O . ASN A 1 180 ? -2.608 -36.174 -32.350 1.00 59.25 180 ASN A O 1
ATOM 1405 N N . ALA A 1 181 ? -4.778 -35.661 -32.102 1.00 49.88 181 ALA A N 1
ATOM 1406 C CA . ALA A 1 181 ? -4.899 -36.313 -30.805 1.00 49.88 181 ALA A CA 1
ATOM 1407 C C . ALA A 1 181 ? -4.580 -37.813 -30.970 1.00 49.88 181 ALA A C 1
ATOM 1409 O O . ALA A 1 181 ? -5.100 -38.438 -31.902 1.00 49.88 181 ALA A O 1
ATOM 1410 N N . PRO A 1 182 ? -3.723 -38.410 -30.123 1.00 47.34 182 PRO A N 1
ATOM 1411 C CA . PRO A 1 182 ? -3.478 -39.837 -30.204 1.00 47.34 182 PRO A CA 1
ATOM 1412 C C . PRO A 1 182 ? -4.784 -40.559 -29.867 1.00 47.34 182 PRO A C 1
ATOM 1414 O O . PRO A 1 182 ? -5.401 -40.295 -28.834 1.00 47.34 182 PRO A O 1
ATOM 1417 N N . ALA A 1 183 ? -5.215 -41.461 -30.749 1.00 48.12 183 ALA A N 1
ATOM 1418 C CA . ALA A 1 183 ? -6.255 -42.423 -30.431 1.00 48.12 183 ALA A CA 1
ATOM 1419 C C . ALA A 1 183 ? -5.718 -43.301 -29.296 1.00 48.12 183 ALA A C 1
ATOM 1421 O O . ALA A 1 183 ? -4.964 -44.244 -29.530 1.00 48.12 183 ALA A O 1
ATOM 1422 N N . LEU A 1 184 ? -6.055 -42.950 -28.054 1.00 43.16 184 LEU A N 1
ATOM 1423 C CA . LEU A 1 184 ? -5.929 -43.849 -26.918 1.00 43.16 184 LEU A CA 1
ATOM 1424 C C . LEU A 1 184 ? -6.873 -45.025 -27.184 1.00 43.16 184 LEU A C 1
ATOM 1426 O O . LEU A 1 184 ? -8.033 -45.013 -26.782 1.00 43.16 184 LEU A O 1
ATOM 1430 N N . LEU A 1 185 ? -6.370 -46.032 -27.900 1.00 39.00 185 LEU A N 1
ATOM 1431 C CA . LEU A 1 185 ? -6.950 -47.367 -27.945 1.00 39.00 185 LEU A CA 1
ATOM 1432 C C . LEU A 1 185 ? -6.711 -48.025 -26.587 1.00 39.00 185 LEU A C 1
ATOM 1434 O O . LEU A 1 185 ? -5.850 -48.882 -26.413 1.00 39.00 185 LEU A O 1
ATOM 1438 N N . VAL A 1 186 ? -7.503 -47.599 -25.610 1.00 38.25 186 VAL A N 1
ATOM 1439 C CA . VAL A 1 186 ? -7.997 -48.533 -24.613 1.00 38.25 186 VAL A CA 1
ATOM 1440 C C . VAL A 1 186 ? -9.267 -49.104 -25.227 1.00 38.25 186 VAL A C 1
ATOM 1442 O O . VAL A 1 186 ? -10.325 -48.482 -25.175 1.00 38.25 186 VAL A O 1
ATOM 1445 N N . ASP A 1 187 ? -9.137 -50.274 -25.854 1.00 29.94 187 ASP A N 1
ATOM 1446 C CA . ASP A 1 187 ? -10.265 -51.149 -26.173 1.00 29.94 187 ASP A CA 1
ATOM 1447 C C . ASP A 1 187 ? -10.902 -51.604 -24.851 1.00 29.94 187 ASP A C 1
ATOM 1449 O O . ASP A 1 187 ? -10.676 -52.696 -24.334 1.00 29.94 187 ASP A O 1
ATOM 1453 N N . VAL A 1 188 ? -11.692 -50.715 -24.259 1.00 36.84 188 VAL A N 1
ATOM 1454 C CA . VAL A 1 188 ? -12.703 -51.042 -23.263 1.00 36.84 188 VAL A CA 1
ATOM 1455 C C . VAL A 1 188 ? -13.983 -50.425 -23.790 1.00 36.84 188 VAL A C 1
ATOM 1457 O O . VAL A 1 188 ? -14.360 -49.325 -23.408 1.00 36.84 188 VAL A O 1
ATOM 1460 N N . THR A 1 189 ? -14.590 -51.104 -24.763 1.00 27.55 189 THR A N 1
ATOM 1461 C CA . THR A 1 189 ? -16.034 -51.375 -24.871 1.00 27.55 189 THR A CA 1
ATOM 1462 C C . THR A 1 189 ? -16.427 -51.635 -26.326 1.00 27.55 189 THR A C 1
ATOM 1464 O O . THR A 1 189 ? -16.666 -50.734 -27.125 1.00 27.55 189 THR A O 1
ATOM 1467 N N . ALA A 1 190 ? -16.632 -52.913 -26.652 1.00 31.22 190 ALA A N 1
ATOM 1468 C CA . ALA A 1 190 ? -17.735 -53.251 -27.536 1.00 31.22 190 ALA A CA 1
ATOM 1469 C C . ALA A 1 190 ? -19.014 -52.721 -26.862 1.00 31.22 190 ALA A C 1
ATOM 1471 O O . ALA A 1 190 ? -19.465 -53.288 -25.868 1.00 31.22 190 ALA A O 1
ATOM 1472 N N . GLY A 1 191 ? -19.539 -51.585 -27.328 1.00 26.78 191 GLY A N 1
ATOM 1473 C CA . GLY A 1 191 ? -20.672 -50.948 -26.659 1.00 26.78 191 GLY A CA 1
ATOM 1474 C C . GLY A 1 191 ? -21.087 -49.584 -27.204 1.00 26.78 191 GLY A C 1
ATOM 1475 O O . GLY A 1 191 ? -20.962 -48.591 -26.512 1.00 26.78 191 GLY A O 1
ATOM 1476 N N . ALA A 1 192 ? -21.683 -49.596 -28.397 1.00 27.41 192 ALA A N 1
ATOM 1477 C CA . ALA A 1 192 ? -22.772 -48.707 -28.814 1.00 27.41 192 ALA A CA 1
ATOM 1478 C C . ALA A 1 192 ? -22.526 -47.196 -29.088 1.00 27.41 192 ALA A C 1
ATOM 1480 O O . ALA A 1 192 ? -22.264 -46.376 -28.219 1.00 27.41 192 ALA A O 1
ATOM 1481 N N . SER A 1 193 ? -22.889 -46.856 -30.333 1.00 28.09 193 SER A N 1
ATOM 1482 C CA . SER A 1 193 ? -23.736 -45.726 -30.763 1.00 28.09 193 SER A CA 1
ATOM 1483 C C . SER A 1 193 ? -23.173 -44.298 -30.882 1.00 28.09 193 SER A C 1
ATOM 1485 O O . SER A 1 193 ? -23.000 -43.582 -29.909 1.00 28.09 193 SER A O 1
ATOM 1487 N N . SER A 1 194 ? -23.112 -43.877 -32.157 1.00 30.67 194 SER A N 1
ATOM 1488 C CA . SER A 1 194 ? -23.655 -42.632 -32.742 1.00 30.67 194 SER A CA 1
ATOM 1489 C C . SER A 1 194 ? -23.137 -41.264 -32.280 1.00 30.67 194 SER A C 1
ATOM 1491 O O . SER A 1 194 ? -23.363 -40.859 -31.147 1.00 30.67 194 SER A O 1
ATOM 1493 N N . GLY A 1 195 ? -22.650 -40.459 -33.235 1.00 27.20 195 GLY A N 1
ATOM 1494 C CA . GLY A 1 195 ? -22.641 -38.998 -33.086 1.00 27.20 195 GLY A CA 1
ATOM 1495 C C . GLY A 1 195 ? -21.680 -38.250 -34.013 1.00 27.20 195 GLY A C 1
ATOM 1496 O O . GLY A 1 195 ? -20.520 -38.084 -33.679 1.00 27.20 195 GLY A O 1
ATOM 1497 N N . ALA A 1 196 ? -22.198 -37.822 -35.167 1.00 28.78 196 ALA A N 1
ATOM 1498 C CA . ALA A 1 196 ? -21.781 -36.725 -36.053 1.00 28.78 196 ALA A CA 1
ATOM 1499 C C . ALA A 1 196 ? -20.390 -36.061 -35.878 1.00 28.78 196 ALA A C 1
ATOM 1501 O O . ALA A 1 196 ? -20.109 -35.373 -34.901 1.00 28.78 196 ALA A O 1
ATOM 1502 N N . ALA A 1 197 ? -19.588 -36.139 -36.946 1.00 28.52 197 ALA A N 1
ATOM 1503 C CA . ALA A 1 197 ? -18.405 -35.315 -37.169 1.00 28.52 197 ALA A CA 1
ATOM 1504 C C . ALA A 1 197 ? -18.781 -33.831 -37.367 1.00 28.52 197 ALA A C 1
ATOM 1506 O O . ALA A 1 197 ? -19.551 -33.501 -38.270 1.00 28.52 197 ALA A O 1
ATOM 1507 N N . LEU A 1 198 ? -18.202 -32.938 -36.560 1.00 29.98 198 LEU A N 1
ATOM 1508 C CA . LEU A 1 198 ? -18.231 -31.489 -36.771 1.00 29.98 198 LEU A CA 1
ATOM 1509 C C . LEU A 1 198 ? -16.873 -31.054 -37.349 1.00 29.98 198 LEU A C 1
ATOM 1511 O O . LEU A 1 198 ? -15.834 -31.256 -36.725 1.00 29.98 198 LEU A O 1
ATOM 1515 N N . ALA A 1 199 ? -16.878 -30.499 -38.562 1.00 34.22 199 ALA A N 1
ATOM 1516 C CA . ALA A 1 199 ? -15.680 -30.027 -39.259 1.00 34.22 199 ALA A CA 1
ATOM 1517 C C . ALA A 1 199 ? -15.152 -28.700 -38.666 1.00 34.22 199 ALA A C 1
ATOM 1519 O O . ALA A 1 199 ? -15.964 -27.825 -38.356 1.00 34.22 199 ALA A O 1
ATOM 1520 N N . PRO A 1 200 ? -13.825 -28.488 -38.552 1.00 33.19 200 PRO A N 1
ATOM 1521 C CA . PRO A 1 200 ? -13.275 -27.196 -38.149 1.00 33.19 200 PRO A CA 1
ATOM 1522 C C . PRO A 1 200 ? -13.173 -26.219 -39.335 1.00 33.19 200 PRO A C 1
ATOM 1524 O O . PRO A 1 200 ? -12.706 -26.566 -40.420 1.00 33.19 200 PRO A O 1
ATOM 1527 N N . ALA A 1 201 ? -13.616 -24.980 -39.103 1.00 35.84 201 ALA A N 1
ATOM 1528 C CA . ALA A 1 201 ? -13.554 -23.854 -40.035 1.00 35.84 201 ALA A CA 1
ATOM 1529 C C . ALA A 1 201 ? -12.109 -23.331 -40.231 1.00 35.84 201 ALA A C 1
ATOM 1531 O O . ALA A 1 201 ? -11.297 -23.425 -39.307 1.00 35.84 201 ALA A O 1
ATOM 1532 N N . PRO A 1 202 ? -11.766 -22.763 -41.406 1.00 36.66 202 PRO A N 1
ATOM 1533 C CA . PRO A 1 202 ? -10.399 -22.352 -41.718 1.00 36.66 202 PRO A CA 1
ATOM 1534 C C . PRO A 1 202 ? -9.994 -21.043 -41.023 1.00 36.66 202 PRO A C 1
ATOM 1536 O O . PRO A 1 202 ? -10.756 -20.080 -40.964 1.00 36.66 202 PRO A O 1
ATOM 1539 N N . ALA A 1 203 ? -8.751 -21.019 -40.539 1.00 33.31 203 ALA A N 1
ATOM 1540 C CA . ALA A 1 203 ? -8.112 -19.883 -39.886 1.00 33.31 203 ALA A CA 1
ATOM 1541 C C . ALA A 1 203 ? -7.962 -18.676 -40.832 1.00 33.31 203 ALA A C 1
ATOM 1543 O O . ALA A 1 203 ? -7.326 -18.768 -41.885 1.00 33.31 203 ALA A O 1
ATOM 1544 N N . ALA A 1 204 ? -8.508 -17.529 -40.423 1.00 34.66 204 ALA A N 1
ATOM 1545 C CA . ALA A 1 204 ? -8.234 -16.237 -41.036 1.00 34.66 204 ALA A CA 1
ATOM 1546 C C . ALA A 1 204 ? -6.879 -15.709 -40.537 1.00 34.66 204 ALA A C 1
ATOM 1548 O O . ALA A 1 204 ? -6.653 -15.601 -39.333 1.00 34.66 204 ALA A O 1
ATOM 1549 N N . LYS A 1 205 ? -5.983 -15.393 -41.475 1.00 34.66 205 LYS A N 1
ATOM 1550 C CA . LYS A 1 205 ? -4.755 -14.634 -41.222 1.00 34.66 205 LYS A CA 1
ATOM 1551 C C . LYS A 1 205 ? -5.095 -13.148 -41.119 1.00 34.66 205 LYS A C 1
ATOM 1553 O O . LYS A 1 205 ? -5.659 -12.608 -42.070 1.00 34.66 205 LYS A O 1
ATOM 1558 N N . LEU A 1 206 ? -4.672 -12.516 -40.030 1.00 34.44 206 LEU A N 1
ATOM 1559 C CA . LEU A 1 206 ? -4.191 -11.134 -39.986 1.00 34.44 206 LEU A CA 1
ATOM 1560 C C . LEU A 1 206 ? -2.904 -11.132 -39.163 1.00 34.44 206 LEU A C 1
ATOM 1562 O O . LEU A 1 206 ? -2.911 -11.787 -38.098 1.00 34.44 206 LEU A O 1
#

Sequence (206 aa):
RTAKKLAGAFKAAEAKGMGFDQALNSVAVLAYRAAEVHSAYVFVRNNLLGVQQQVKDPAIKTVLLRLLDLVMLMQVRENCGDWMGCLDEQQVDLINLRIDELLNELRPDCIGLTDGLGCTDDELQSTLGRFDGNVYEAIYNEARMSPLNATPRMVGWEHLERVLDKDLLRDGMRSQRAGNAPALLVDVTAGASSGAALAPAPAAKL

Radius of gyration: 31.07 Å; chains: 1; bounding box: 48×76×82 Å

Secondary structure (DSSP, 8-state):
-HHHHHHHHHHHHHHTT--HHHHHHHHHHHHHHHHHHHHHHHHHHHHHHHHHHH---HHHHHHHHHHHHHHHHHHHHHTGGGGBTTB-HHHHHHHHHHHHHHHHHHTTTHHHHHHTT---HHHH--SSS-TT--HHHHHHHHHHHSGGGSSSSPTTHHHHTTTS-HHHHHHHHHHHHTT-----------------PPPPPPPPP-

pLDDT: mean 82.7, std 19.25, range [26.78, 96.38]

InterPro domains:
  IPR002655 Acyl-CoA oxidase, C-terminal [PF01756] (3-159)
  IPR012258 Acyl-CoA oxidase [PTHR10909] (3-152)
  IPR036250 Acyl-CoA dehydrogenase-like, C-terminal [SSF47203] (11-163)

Foldseek 3Di:
DLVVVLVVQLVVLVVVVDDNVRSCVVSVVSVVVVVVVVVVVVVLVCQVVCLVPPPPDPVVSVLSVLVSLLVVLVVCLVPVVVCVPVDDPVRNVVSVVSNVVSCVVNVVCVVVVVVVVVDACVRVVDLCPHPVNPNPVSVVVVVCVDPQNPDPDGPCCVVVVVVDDVVVVVVVVVCVVVVHDDPPPPPDDPDDDDDDDDDDDDDDDD

Organism: NCBI:txid327968